Protein AF-A0A9P9EAV6-F1 (afdb_monomer)

Mean predicted aligned error: 16.62 Å

Organism: NCBI:txid256645

Radius of gyration: 30.25 Å; Cα contacts (8 Å, |Δi|>4): 86; chains: 1; bounding box: 90×62×71 Å

Sequence (212 aa):
MAGQPNAGPNWKKRILIPFWVVRIIIMVFSLGTFIWAAVAISKNSLDLGYSKPAIGVVVITILLIVIVLLIDILAILMFVKNKLKPGTFVILNSVGTAFWGVILILEIAAVGTSNGSNGASIGLAVFIFLSFLGLLIYAAVMYHRERKSRKLGHYAPAHNPASPYTNSPYQQQTTAYTPASSDHHDLPEHYTKPSGGGADYNLQPVRPAQVV

Nearest PDB structures (foldseek):
  7wu3-assembly1_R  TM=3.804E-01  e=1.888E-01  Homo sapiens
  1i4d-assembly1_A  TM=3.916E-01  e=2.495E+00  Homo sapiens
  1i4d-assembly1_B  TM=3.811E-01  e=5.796E+00  Homo sapiens
  3sog-assembly1_A-2  TM=2.847E-01  e=4.009E+00  Homo sapiens

Foldseek 3Di:
DDDDPPPALPDDPVPLVVLLVVLVVVLVVVLVVLVVVLVVCVVCCVPPVDDPVVSVVSVVLNVLSVVLNVLSVVQVVCVVVSVDDLVSQLVSLVSNLVSLVVVLVVLVVCVVVDPPRDPVVNVVSVVSNCSSVVSNVVSVVSNVVVVVVVVVPPPDPDPDPPDPPDPDPDDPPDPDDDDDDDDDDDDDDDDDDDDDDDDDPDDDDDDDDDDD

Secondary structure (DSSP, 8-state):
-PPP--------HHHHHHHHHHHHHHHHHHHHHHHHHHHHHHHHTTTS---THHHHHHHHHHHHHHHHHHHHHHHHHHHHTT---HHHHHHHHHHHHHHHHHHHHHHHHHHHH-TT--HHHHHHHHHHHHHHHHHHHHHHHHHHHHHHHHHH---PPP--TTS-----TT-----------------------------------PPP----

pLDDT: mean 70.26, std 20.06, range [31.84, 93.25]

Structure (mmCIF, N/CA/C/O backbone):
data_AF-A0A9P9EAV6-F1
#
_entry.id   AF-A0A9P9EAV6-F1
#
loop_
_atom_site.group_PDB
_atom_site.id
_atom_site.type_symbol
_atom_site.label_atom_id
_atom_site.label_alt_id
_atom_site.label_comp_id
_atom_site.label_asym_id
_atom_site.label_entity_id
_atom_site.label_seq_id
_atom_site.pdbx_PDB_ins_code
_atom_site.Cartn_x
_atom_site.Cartn_y
_atom_site.Cartn_z
_atom_site.occupancy
_atom_site.B_iso_or_equiv
_atom_site.auth_seq_id
_atom_site.auth_comp_id
_atom_site.auth_asym_id
_atom_site.auth_atom_id
_atom_site.pdbx_PDB_model_num
ATOM 1 N N . MET A 1 1 ? -11.599 0.657 44.238 1.00 38.19 1 MET A N 1
ATOM 2 C CA . MET A 1 1 ? -12.231 0.915 42.924 1.00 38.19 1 MET A CA 1
ATOM 3 C C . MET A 1 1 ? -11.670 -0.083 41.923 1.00 38.19 1 MET A C 1
ATOM 5 O O . MET A 1 1 ? -10.484 -0.008 41.633 1.00 38.19 1 MET A O 1
ATOM 9 N N . ALA A 1 2 ? -12.467 -1.040 41.445 1.00 39.06 2 ALA A N 1
ATOM 10 C CA . ALA A 1 2 ? -12.029 -1.937 40.376 1.00 39.06 2 ALA A CA 1
ATOM 11 C C . ALA A 1 2 ? -12.215 -1.228 39.028 1.00 39.06 2 ALA A C 1
ATOM 13 O O . ALA A 1 2 ? -13.332 -0.841 38.686 1.00 39.06 2 ALA A O 1
ATOM 14 N N . GLY A 1 3 ? -11.132 -1.024 38.278 1.00 40.12 3 GLY A N 1
ATOM 15 C CA . GLY A 1 3 ? -11.239 -0.506 36.918 1.00 40.12 3 GLY A CA 1
ATOM 16 C C . GLY A 1 3 ? -11.929 -1.540 36.033 1.00 40.12 3 GLY A C 1
ATOM 17 O O . GLY A 1 3 ? -11.451 -2.671 35.942 1.00 40.12 3 GLY A O 1
ATOM 18 N N . GLN A 1 4 ? -13.029 -1.164 35.374 1.00 46.12 4 GLN A N 1
ATOM 19 C CA . GLN A 1 4 ? -13.598 -2.003 34.319 1.00 46.12 4 GLN A CA 1
ATOM 20 C C . GLN A 1 4 ? -12.499 -2.302 33.284 1.00 46.12 4 GLN A C 1
ATOM 22 O O . GLN A 1 4 ? -11.752 -1.385 32.918 1.00 46.12 4 GLN A O 1
ATOM 27 N N . PRO A 1 5 ? -12.374 -3.547 32.789 1.00 46.53 5 PRO A N 1
ATOM 28 C CA . PRO A 1 5 ? -11.453 -3.843 31.705 1.00 46.53 5 PRO A CA 1
ATOM 29 C C . PRO A 1 5 ? -11.922 -3.067 30.474 1.00 46.53 5 PRO A C 1
ATOM 31 O O . PRO A 1 5 ? -12.906 -3.447 29.842 1.00 46.53 5 PRO A O 1
ATOM 34 N N . ASN A 1 6 ? -11.242 -1.951 30.179 1.00 51.06 6 ASN A N 1
ATOM 35 C CA . ASN A 1 6 ? -11.564 -1.061 29.065 1.00 51.06 6 ASN A CA 1
ATOM 36 C C . ASN A 1 6 ? -11.820 -1.902 27.813 1.00 51.06 6 ASN A C 1
ATOM 38 O O . ASN A 1 6 ? -10.888 -2.538 27.314 1.00 51.06 6 ASN A O 1
ATOM 42 N N . ALA A 1 7 ? -13.069 -1.919 27.336 1.00 55.66 7 ALA A N 1
ATOM 43 C CA . ALA A 1 7 ? -13.476 -2.739 26.204 1.00 55.66 7 ALA A CA 1
ATOM 44 C C . ALA A 1 7 ? -12.688 -2.290 24.969 1.00 55.66 7 ALA A C 1
ATOM 46 O O . ALA A 1 7 ? -12.999 -1.274 24.343 1.00 55.66 7 ALA A O 1
ATOM 47 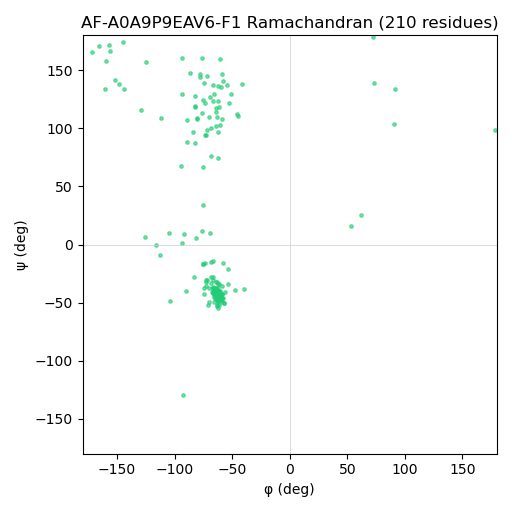N N . GLY A 1 8 ? -11.602 -3.014 24.692 1.00 56.81 8 GLY A N 1
ATOM 48 C CA . GLY A 1 8 ? -10.601 -2.600 23.723 1.00 56.81 8 GLY A CA 1
ATOM 49 C C . GLY A 1 8 ? -11.202 -2.447 22.325 1.00 56.81 8 GLY A C 1
ATOM 50 O O . GLY A 1 8 ? -12.255 -3.026 22.041 1.00 56.81 8 GLY A O 1
ATOM 51 N N . PRO A 1 9 ? -10.539 -1.694 21.429 1.00 58.25 9 PRO A N 1
ATOM 52 C CA . PRO A 1 9 ? -10.956 -1.566 20.039 1.00 58.25 9 PRO A CA 1
ATOM 53 C C . PRO A 1 9 ? -11.335 -2.928 19.442 1.00 58.25 9 PRO A C 1
ATOM 55 O O . PRO A 1 9 ? -10.487 -3.800 19.257 1.00 58.25 9 PRO A O 1
ATOM 58 N N . ASN A 1 10 ? -12.634 -3.119 19.183 1.00 67.94 10 ASN A N 1
ATOM 59 C CA . ASN A 1 10 ? -13.217 -4.399 18.772 1.00 67.94 10 ASN A CA 1
ATOM 60 C C . ASN A 1 10 ? -12.896 -4.698 17.296 1.00 67.94 10 ASN A C 1
ATOM 62 O O . ASN A 1 10 ? -13.771 -4.666 16.423 1.00 67.94 10 ASN A O 1
ATOM 66 N N . TRP A 1 11 ? -11.610 -4.917 17.017 1.00 71.62 11 TRP A N 1
ATOM 67 C CA . TRP A 1 11 ? -11.059 -5.271 15.719 1.00 71.62 11 TRP A CA 1
ATOM 68 C C . TRP A 1 11 ? -11.403 -6.724 15.379 1.00 71.62 11 TRP A C 1
ATOM 70 O O . TRP A 1 11 ? -10.993 -7.662 16.068 1.00 71.62 11 TRP A O 1
ATOM 80 N N . LYS A 1 12 ? -12.091 -6.947 14.258 1.00 76.06 12 LYS A N 1
ATOM 81 C CA . LYS A 1 12 ? -12.321 -8.303 13.753 1.00 76.06 12 LYS A CA 1
ATOM 82 C C . LYS A 1 12 ? -11.005 -8.872 13.203 1.00 76.06 12 LYS A C 1
ATOM 84 O O . LYS A 1 12 ? -10.653 -8.607 12.058 1.00 76.06 12 LYS A O 1
ATOM 89 N N . LYS A 1 13 ? -10.303 -9.699 13.996 1.00 75.56 13 LYS A N 1
ATOM 90 C CA . LYS A 1 13 ? -9.097 -10.459 13.574 1.00 75.56 13 LYS A CA 1
ATOM 91 C C . LYS A 1 13 ? -9.305 -11.177 12.230 1.00 75.56 13 LYS A C 1
ATOM 93 O O . LYS A 1 13 ? -8.435 -11.129 11.369 1.00 75.56 13 LYS A O 1
ATOM 98 N N . ARG A 1 14 ? -10.509 -11.737 12.033 1.00 79.75 14 ARG A N 1
ATOM 99 C CA . ARG A 1 14 ? -10.987 -12.386 10.795 1.00 79.75 14 ARG A CA 1
ATOM 100 C C . ARG A 1 14 ? -10.970 -11.491 9.540 1.00 79.75 14 ARG A C 1
ATOM 102 O O . ARG A 1 14 ? -11.096 -12.028 8.451 1.00 79.75 14 ARG A O 1
ATOM 109 N N . ILE A 1 15 ? -10.850 -10.167 9.682 1.00 82.75 15 ILE A N 1
ATOM 110 C CA . ILE A 1 15 ? -10.791 -9.207 8.567 1.00 82.75 15 ILE A CA 1
ATOM 111 C C . ILE A 1 15 ? -9.358 -8.707 8.352 1.00 82.75 15 ILE A C 1
ATOM 113 O O . ILE A 1 15 ? -8.884 -8.767 7.226 1.00 82.75 15 ILE A O 1
ATOM 117 N N . LEU A 1 16 ? -8.635 -8.273 9.399 1.00 82.81 16 LEU A N 1
ATOM 118 C CA . LEU A 1 16 ? -7.262 -7.760 9.219 1.00 82.81 16 LEU A CA 1
ATOM 119 C C . LEU A 1 16 ? -6.294 -8.824 8.680 1.00 82.81 16 LEU A C 1
ATOM 121 O O . LEU A 1 16 ? -5.501 -8.531 7.794 1.00 82.81 16 LEU A O 1
ATOM 125 N N . ILE A 1 17 ? -6.342 -10.046 9.223 1.00 83.31 17 ILE A N 1
ATOM 126 C CA . ILE A 1 17 ? -5.348 -11.090 8.929 1.00 83.31 17 ILE A CA 1
ATOM 127 C C . ILE A 1 17 ? -5.327 -11.491 7.441 1.00 83.31 17 ILE A C 1
ATOM 129 O O . ILE A 1 17 ? -4.254 -11.384 6.849 1.00 83.31 17 ILE A O 1
ATOM 133 N N . PRO A 1 18 ? -6.443 -11.899 6.796 1.00 86.19 18 PRO A N 1
ATOM 134 C CA . PRO A 1 18 ? -6.408 -12.233 5.369 1.00 86.19 18 PRO A CA 1
ATOM 135 C C . PRO A 1 18 ? -6.017 -11.026 4.507 1.00 86.19 18 PRO A C 1
ATOM 137 O O . PRO A 1 18 ? -5.300 -11.185 3.524 1.00 86.19 18 PRO A O 1
ATOM 140 N N . PHE A 1 19 ? -6.416 -9.815 4.911 1.00 86.88 19 PHE A N 1
ATOM 141 C CA . PHE A 1 19 ? -6.065 -8.592 4.197 1.00 86.88 19 PHE A CA 1
ATOM 142 C C . PHE A 1 19 ? -4.548 -8.343 4.194 1.00 86.88 19 PHE A C 1
ATOM 144 O O . PHE A 1 19 ? -3.959 -8.057 3.151 1.00 86.88 19 PHE A O 1
ATOM 151 N N . TRP A 1 20 ? -3.896 -8.507 5.346 1.00 87.06 20 TRP A N 1
ATOM 152 C CA . TRP A 1 20 ? -2.443 -8.400 5.452 1.00 87.06 20 TRP A CA 1
ATOM 153 C C . TRP A 1 20 ? -1.698 -9.512 4.718 1.00 87.06 20 TRP A C 1
ATOM 155 O O . TRP A 1 20 ? -0.677 -9.224 4.104 1.00 87.06 20 TRP A O 1
ATOM 165 N N . VAL A 1 21 ? -2.202 -10.750 4.722 1.00 89.19 21 VAL A N 1
ATOM 166 C CA . VAL A 1 21 ? -1.602 -11.843 3.935 1.00 89.19 21 VAL A CA 1
ATOM 167 C C . VAL A 1 21 ? -1.608 -11.494 2.444 1.00 89.19 21 VAL A C 1
ATOM 169 O O . VAL A 1 21 ? -0.563 -11.575 1.801 1.00 89.19 21 VAL A O 1
ATOM 172 N N . VAL A 1 22 ? -2.739 -11.013 1.912 1.00 89.56 22 VAL A N 1
ATOM 173 C CA . VAL A 1 22 ? -2.837 -10.550 0.517 1.00 89.56 22 VAL A CA 1
ATOM 174 C C . VAL A 1 22 ? -1.878 -9.385 0.248 1.00 89.56 22 VAL A C 1
ATOM 176 O O . VAL A 1 22 ? -1.122 -9.446 -0.719 1.00 89.56 22 VAL A O 1
ATOM 179 N N . ARG A 1 23 ? -1.824 -8.363 1.119 1.00 90.06 23 ARG A N 1
ATOM 180 C CA . ARG A 1 23 ? -0.859 -7.256 0.973 1.00 90.06 23 ARG A CA 1
ATOM 181 C C . ARG A 1 23 ? 0.594 -7.732 0.954 1.00 90.06 23 ARG A C 1
ATOM 183 O O . ARG A 1 23 ? 1.343 -7.281 0.097 1.00 90.06 23 ARG A O 1
ATOM 190 N N . ILE A 1 24 ? 1.002 -8.620 1.863 1.00 90.38 24 ILE A N 1
ATOM 191 C CA . ILE A 1 24 ? 2.387 -9.114 1.941 1.00 90.38 24 ILE A CA 1
ATOM 192 C C . ILE A 1 24 ? 2.761 -9.872 0.664 1.00 90.38 24 ILE A C 1
ATOM 194 O O . ILE A 1 24 ? 3.827 -9.617 0.108 1.00 90.38 24 ILE A O 1
ATOM 198 N N . ILE A 1 25 ? 1.875 -10.737 0.156 1.00 92.75 25 ILE A N 1
ATOM 199 C CA . ILE A 1 25 ? 2.083 -11.449 -1.116 1.00 92.75 25 ILE A CA 1
ATOM 200 C C . ILE A 1 25 ? 2.260 -10.449 -2.267 1.00 92.75 25 ILE A C 1
ATOM 202 O O . ILE A 1 25 ? 3.212 -10.570 -3.037 1.00 92.75 25 ILE A O 1
ATOM 206 N N . ILE A 1 26 ? 1.404 -9.424 -2.347 1.00 90.94 26 ILE A N 1
ATOM 207 C CA . ILE A 1 26 ? 1.513 -8.366 -3.360 1.00 90.94 26 ILE A CA 1
ATOM 208 C C . ILE A 1 26 ? 2.830 -7.585 -3.206 1.00 90.94 26 ILE A C 1
ATOM 210 O O . ILE A 1 26 ? 3.512 -7.380 -4.203 1.00 90.94 26 ILE A O 1
ATOM 214 N N . MET A 1 27 ? 3.240 -7.190 -1.993 1.00 90.19 27 MET A N 1
ATOM 215 C CA . MET A 1 27 ? 4.501 -6.457 -1.787 1.00 90.19 27 MET A CA 1
ATOM 216 C C . MET A 1 27 ? 5.722 -7.285 -2.189 1.00 90.19 27 MET A C 1
ATOM 218 O O . MET A 1 27 ? 6.620 -6.750 -2.832 1.00 90.19 27 MET A O 1
ATOM 222 N N . VAL A 1 28 ? 5.757 -8.579 -1.857 1.00 92.88 28 VAL A N 1
ATOM 223 C CA . VAL A 1 28 ? 6.855 -9.480 -2.249 1.00 92.88 28 VAL A CA 1
ATOM 224 C C . VAL A 1 28 ? 6.885 -9.678 -3.768 1.00 92.88 28 VAL A C 1
ATOM 226 O O . VAL A 1 28 ? 7.958 -9.607 -4.366 1.00 92.88 28 VAL A O 1
ATOM 229 N N . PHE A 1 29 ? 5.724 -9.847 -4.409 1.00 93.25 29 PHE A N 1
ATOM 230 C CA . PHE A 1 29 ? 5.619 -9.933 -5.867 1.00 93.25 29 PHE A CA 1
ATOM 231 C C . PHE A 1 29 ? 6.097 -8.643 -6.553 1.00 93.25 29 PHE A C 1
ATOM 233 O O . PHE A 1 29 ? 6.983 -8.696 -7.405 1.00 93.25 29 PHE A O 1
ATOM 240 N N . SER A 1 30 ? 5.583 -7.479 -6.139 1.00 90.25 30 SER A N 1
ATOM 241 C CA . SER A 1 30 ? 5.979 -6.176 -6.686 1.00 90.25 30 SER A CA 1
ATOM 242 C C . SER A 1 30 ? 7.464 -5.881 -6.469 1.00 90.25 30 SER A C 1
ATOM 244 O O . SER A 1 30 ? 8.135 -5.395 -7.378 1.00 90.25 30 SER A O 1
ATOM 246 N N . LEU A 1 31 ? 8.012 -6.211 -5.295 1.00 92.38 31 LEU A N 1
ATOM 247 C CA . LEU A 1 31 ? 9.444 -6.092 -5.021 1.00 92.38 31 LEU A CA 1
ATOM 248 C C . LEU A 1 31 ? 10.265 -6.946 -6.001 1.00 92.38 31 LEU A C 1
ATOM 250 O O . LEU A 1 31 ? 11.237 -6.453 -6.568 1.00 92.38 31 LEU A O 1
ATOM 254 N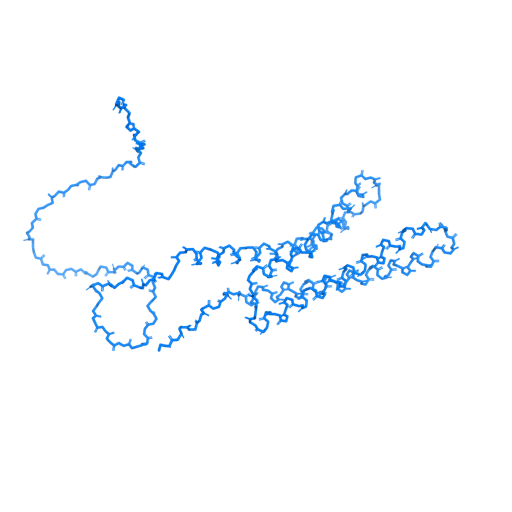 N . GLY A 1 32 ? 9.830 -8.182 -6.271 1.00 92.00 32 GLY A N 1
ATOM 255 C CA . GLY A 1 32 ? 10.421 -9.046 -7.293 1.00 92.00 32 GLY A CA 1
ATOM 256 C C . GLY A 1 32 ? 10.388 -8.430 -8.696 1.00 92.00 32 GLY A C 1
ATOM 257 O O . GLY A 1 32 ? 11.421 -8.393 -9.366 1.00 92.00 32 GLY A O 1
ATOM 258 N N . THR A 1 33 ? 9.247 -7.879 -9.130 1.00 90.88 33 THR A N 1
ATOM 259 C CA . THR A 1 33 ? 9.132 -7.249 -10.459 1.00 90.88 33 THR A CA 1
ATOM 260 C C . THR A 1 33 ? 9.992 -5.992 -10.593 1.00 90.88 33 THR A C 1
ATOM 262 O O . THR A 1 33 ? 10.631 -5.808 -11.627 1.00 90.88 33 THR A O 1
ATOM 265 N N . PHE A 1 34 ? 10.080 -5.149 -9.556 1.00 90.38 34 PHE A N 1
ATOM 266 C CA . PHE A 1 34 ? 10.930 -3.952 -9.592 1.00 90.38 34 PHE A CA 1
ATOM 267 C C . PHE A 1 34 ? 12.428 -4.283 -9.511 1.00 90.38 34 PHE A C 1
ATOM 269 O O . PHE A 1 34 ? 13.218 -3.643 -10.203 1.00 90.38 34 PHE A O 1
ATOM 276 N N . ILE A 1 35 ? 12.836 -5.306 -8.750 1.00 91.50 35 ILE A N 1
ATOM 277 C CA . ILE A 1 35 ? 14.225 -5.800 -8.756 1.00 91.50 35 ILE A CA 1
ATOM 278 C C . ILE A 1 35 ? 14.588 -6.371 -10.134 1.00 91.50 35 ILE A C 1
ATOM 280 O O . ILE A 1 35 ? 15.652 -6.054 -10.666 1.00 91.50 35 ILE A O 1
ATOM 284 N N . TRP A 1 36 ? 13.701 -7.158 -10.751 1.00 91.19 36 TRP A N 1
ATOM 285 C CA . TRP A 1 36 ? 13.912 -7.669 -12.108 1.00 91.19 36 TRP A CA 1
ATOM 286 C C . TRP A 1 36 ? 14.032 -6.533 -13.134 1.00 91.19 36 TRP A C 1
ATOM 288 O O . TRP A 1 36 ? 14.968 -6.534 -13.932 1.00 91.19 36 TRP A O 1
ATOM 298 N N . ALA A 1 37 ? 13.168 -5.514 -13.054 1.00 86.94 37 ALA A N 1
ATOM 299 C CA . ALA A 1 37 ? 13.256 -4.320 -13.893 1.00 86.94 37 ALA A CA 1
ATOM 300 C C . ALA A 1 37 ? 14.573 -3.547 -13.681 1.00 86.94 37 ALA A C 1
ATO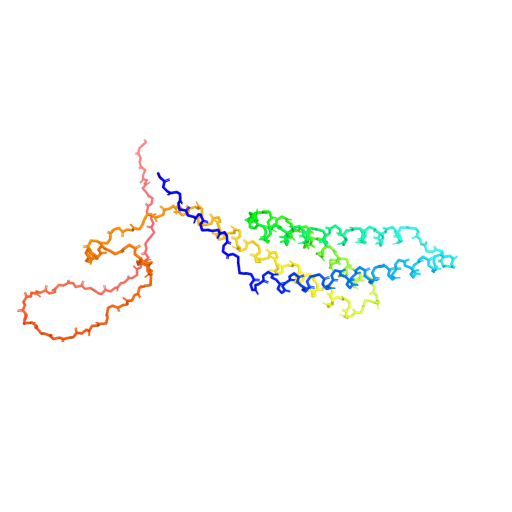M 302 O O . ALA A 1 37 ? 15.205 -3.146 -14.656 1.00 86.94 37 ALA A O 1
ATOM 303 N N . ALA A 1 38 ? 15.040 -3.394 -12.436 1.00 87.31 38 ALA A N 1
ATOM 304 C CA . ALA A 1 38 ? 16.328 -2.766 -12.136 1.00 87.31 38 ALA A CA 1
ATOM 305 C C . ALA A 1 38 ? 17.506 -3.530 -12.766 1.00 87.31 38 ALA A C 1
ATOM 307 O O . ALA A 1 38 ? 18.395 -2.915 -13.354 1.00 87.31 38 ALA A O 1
ATOM 308 N N . VAL A 1 39 ? 17.499 -4.867 -12.697 1.00 87.06 39 VAL A N 1
ATOM 309 C CA . VAL A 1 39 ? 18.524 -5.721 -13.324 1.00 87.06 39 VAL A CA 1
ATOM 310 C C . VAL A 1 39 ? 18.446 -5.662 -14.853 1.00 87.06 39 VAL A C 1
ATOM 312 O O . VAL A 1 39 ? 19.488 -5.589 -15.502 1.00 87.06 39 VAL A O 1
ATOM 315 N N . ALA A 1 40 ? 17.246 -5.654 -15.437 1.00 85.38 40 ALA A N 1
ATOM 316 C CA . ALA A 1 40 ? 17.053 -5.532 -16.882 1.00 85.38 40 ALA A CA 1
ATOM 317 C C . ALA A 1 40 ? 17.552 -4.177 -17.415 1.00 85.38 40 ALA A C 1
ATOM 319 O O . ALA A 1 40 ? 18.326 -4.141 -18.370 1.00 85.38 40 ALA A O 1
ATOM 320 N N . ILE A 1 41 ? 17.193 -3.071 -16.751 1.00 82.81 41 ILE A N 1
ATOM 321 C CA . ILE A 1 41 ? 17.691 -1.725 -17.077 1.00 82.81 41 ILE A CA 1
ATOM 322 C C . ILE A 1 41 ? 19.212 -1.658 -16.898 1.00 82.81 41 ILE A C 1
ATOM 324 O O . ILE A 1 41 ? 19.891 -1.121 -17.762 1.00 82.81 41 I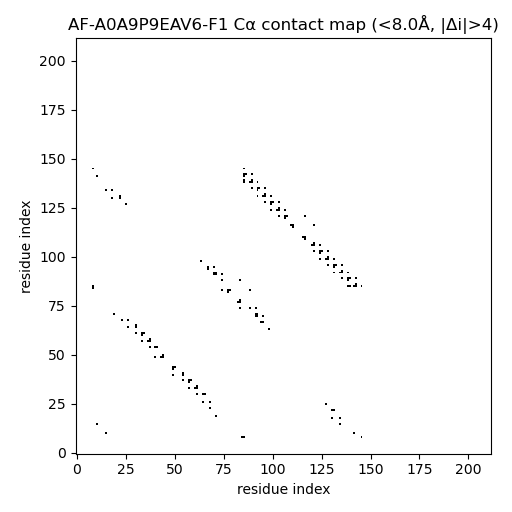LE A O 1
ATOM 328 N N . SER A 1 42 ? 19.760 -2.222 -15.817 1.00 80.38 42 SER A N 1
ATOM 329 C CA . SER A 1 42 ? 21.207 -2.227 -15.552 1.00 80.38 42 SER A CA 1
ATOM 330 C C . SER A 1 42 ? 22.008 -2.965 -16.632 1.00 80.38 42 SER A C 1
ATOM 332 O O . SER A 1 42 ? 23.039 -2.469 -17.072 1.00 80.38 42 SER A O 1
ATOM 334 N N . LYS A 1 43 ? 21.517 -4.113 -17.119 1.00 80.56 43 LYS A N 1
ATOM 335 C CA . LYS A 1 43 ? 22.149 -4.835 -18.236 1.00 80.56 43 LYS A CA 1
ATOM 336 C C . LYS A 1 43 ? 22.074 -4.039 -19.540 1.00 80.56 43 LYS A C 1
ATOM 338 O O . LYS A 1 43 ? 23.089 -3.842 -20.196 1.00 80.56 43 LYS A O 1
ATOM 343 N N . ASN A 1 44 ? 20.887 -3.540 -19.881 1.00 74.81 44 ASN A N 1
ATOM 344 C CA . ASN A 1 44 ? 20.644 -2.852 -21.151 1.00 74.81 44 ASN A CA 1
ATOM 345 C C . ASN A 1 44 ? 21.220 -1.421 -21.198 1.00 74.81 44 ASN A C 1
ATOM 347 O O . ASN A 1 44 ? 21.349 -0.852 -22.280 1.00 74.81 44 ASN A O 1
ATOM 351 N N . SER A 1 45 ? 21.559 -0.812 -20.056 1.00 65.75 45 SER A N 1
ATOM 352 C CA . SER A 1 45 ? 22.091 0.558 -20.004 1.00 65.75 45 SER A CA 1
ATOM 353 C C . SER A 1 45 ? 23.532 0.687 -20.494 1.00 65.75 45 SER A C 1
ATOM 355 O O . SER A 1 45 ? 23.943 1.800 -20.822 1.00 65.75 45 SER A O 1
ATOM 357 N N . LEU A 1 46 ? 24.264 -0.428 -20.597 1.00 60.56 46 LEU A N 1
ATOM 358 C CA . LEU A 1 46 ? 25.595 -0.480 -21.205 1.00 60.56 46 LEU A CA 1
ATOM 359 C C . LEU A 1 46 ? 25.541 -0.393 -22.741 1.00 60.56 46 LEU A C 1
ATOM 361 O O . LEU A 1 46 ? 26.378 0.291 -23.320 1.00 60.56 46 LEU A O 1
ATOM 365 N N . ASP A 1 47 ? 24.537 -1.008 -23.381 1.00 60.38 47 ASP A N 1
ATOM 366 C CA . ASP A 1 47 ? 24.380 -1.007 -24.848 1.00 60.38 47 ASP A CA 1
ATOM 367 C C . ASP A 1 47 ? 23.533 0.165 -25.375 1.00 60.38 47 ASP A C 1
ATOM 369 O O . ASP A 1 47 ? 23.83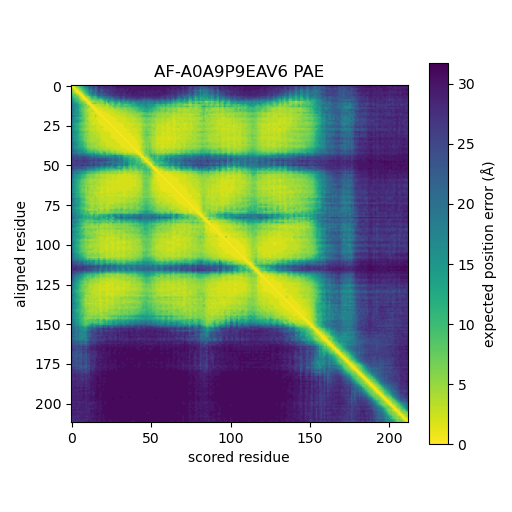3 0.737 -26.420 1.00 60.38 47 ASP A O 1
ATOM 373 N N . LEU A 1 48 ? 22.446 0.526 -24.679 1.00 59.44 48 LEU A N 1
ATOM 374 C CA . LEU A 1 48 ? 21.380 1.380 -25.236 1.00 59.44 48 LEU A CA 1
ATOM 375 C C . LEU A 1 48 ? 21.382 2.832 -24.727 1.00 59.44 48 LEU A C 1
ATOM 377 O O . LEU A 1 48 ? 20.420 3.564 -24.952 1.00 59.44 48 LEU A O 1
ATOM 381 N N . GLY A 1 49 ? 22.424 3.263 -24.008 1.00 58.50 49 GLY A N 1
ATOM 382 C CA . GLY A 1 49 ? 22.567 4.658 -23.563 1.00 58.50 49 GLY A CA 1
ATOM 383 C C . GLY A 1 49 ? 21.457 5.155 -22.622 1.00 58.50 49 GLY A C 1
ATOM 384 O O . GLY A 1 49 ? 21.185 6.356 -22.573 1.00 58.50 49 GLY A O 1
ATOM 385 N N . TYR A 1 50 ? 20.798 4.246 -21.889 1.00 58.06 50 TYR A N 1
ATOM 386 C CA . TYR A 1 50 ? 19.653 4.562 -21.027 1.00 58.06 50 TYR A CA 1
ATOM 387 C C . TYR A 1 50 ? 19.942 5.725 -20.069 1.00 58.06 50 TYR A C 1
ATOM 389 O O . TYR A 1 50 ? 20.920 5.728 -19.316 1.00 58.06 50 TYR A O 1
ATOM 397 N N . SER A 1 51 ? 19.037 6.703 -20.044 1.00 61.16 51 SER A N 1
ATOM 398 C CA . SER A 1 51 ? 19.189 7.898 -19.220 1.00 61.16 51 SER A CA 1
ATOM 399 C C . SER A 1 51 ? 19.217 7.550 -17.727 1.00 61.16 51 SER A C 1
ATOM 401 O O . SER A 1 51 ? 18.252 7.009 -17.186 1.00 61.16 51 SER A O 1
ATOM 403 N N . LYS A 1 52 ? 20.293 7.953 -17.036 1.00 62.50 52 LYS A N 1
ATOM 404 C CA . LYS A 1 52 ? 20.497 7.804 -15.579 1.00 62.50 52 LYS A CA 1
ATOM 405 C C . LYS A 1 52 ? 19.258 8.047 -14.682 1.00 62.50 52 LYS A C 1
ATOM 407 O O . LYS A 1 52 ? 19.115 7.287 -13.726 1.00 62.50 52 LYS A O 1
ATOM 412 N N . PRO A 1 53 ? 18.343 9.015 -14.930 1.00 65.06 53 PRO A N 1
ATOM 413 C CA . PRO A 1 53 ? 17.100 9.125 -14.153 1.00 65.06 53 PRO A CA 1
ATOM 414 C C . PRO A 1 53 ? 16.250 7.842 -14.083 1.00 65.06 53 PRO A C 1
ATOM 416 O O . PRO A 1 53 ? 15.655 7.588 -13.038 1.00 65.06 53 PRO A O 1
ATOM 419 N N . ALA A 1 54 ? 16.214 7.008 -15.130 1.00 75.12 54 ALA A N 1
ATOM 420 C CA . ALA A 1 54 ? 15.347 5.825 -15.176 1.00 75.12 54 ALA A CA 1
ATOM 421 C C . ALA A 1 54 ? 15.666 4.807 -14.065 1.00 75.12 54 ALA A C 1
ATOM 423 O O . ALA A 1 54 ? 14.761 4.340 -13.373 1.00 75.12 54 ALA A O 1
ATOM 424 N N . ILE A 1 55 ? 16.951 4.506 -13.837 1.00 80.44 55 ILE A N 1
ATOM 425 C CA . ILE A 1 55 ? 17.352 3.575 -12.770 1.00 80.44 55 ILE A CA 1
ATOM 426 C C . ILE A 1 55 ? 17.177 4.199 -11.375 1.00 80.44 55 ILE A C 1
ATOM 428 O O . ILE A 1 55 ? 16.830 3.495 -10.428 1.00 80.44 55 ILE A O 1
ATOM 432 N N . GLY A 1 56 ? 17.326 5.525 -11.257 1.00 83.00 56 GLY A N 1
ATOM 433 C CA . GLY A 1 56 ? 17.070 6.263 -10.017 1.00 83.00 56 GLY A CA 1
ATOM 434 C C . GLY A 1 56 ? 15.616 6.155 -9.552 1.00 83.00 56 GLY A C 1
ATOM 435 O O . GLY A 1 56 ? 15.375 5.861 -8.382 1.00 83.00 56 GLY A O 1
ATOM 436 N N . VAL A 1 57 ? 14.651 6.306 -10.468 1.00 86.38 57 VAL A N 1
ATOM 437 C CA . VAL A 1 57 ? 13.218 6.127 -10.165 1.00 86.38 57 VAL A CA 1
ATOM 438 C C . VAL A 1 57 ? 12.950 4.716 -9.639 1.00 86.38 57 VAL A C 1
ATOM 440 O O . VAL A 1 57 ? 12.368 4.581 -8.567 1.00 86.38 57 VAL A O 1
ATOM 443 N N . VAL A 1 58 ? 13.441 3.673 -10.320 1.00 87.56 58 VAL A N 1
ATOM 444 C CA . VAL A 1 58 ? 13.224 2.275 -9.901 1.00 87.56 58 VAL A CA 1
ATOM 445 C C . VAL A 1 58 ? 13.824 1.987 -8.519 1.00 87.56 58 VAL A C 1
ATOM 447 O O . VAL A 1 58 ? 13.163 1.367 -7.686 1.00 87.56 58 VAL A O 1
ATOM 450 N N . VAL A 1 59 ? 15.036 2.474 -8.226 1.00 88.94 59 VAL A N 1
ATOM 451 C CA . VAL A 1 59 ? 15.664 2.312 -6.899 1.00 88.94 59 VAL A CA 1
ATOM 452 C C . VAL A 1 59 ? 14.856 3.020 -5.805 1.00 88.94 59 VAL A C 1
ATOM 454 O O . VAL A 1 59 ? 14.621 2.434 -4.747 1.00 88.94 59 VAL A O 1
ATOM 457 N N . ILE A 1 60 ? 14.365 4.238 -6.056 1.00 91.19 60 ILE A N 1
ATOM 458 C CA . ILE A 1 60 ? 13.494 4.961 -5.114 1.00 91.19 60 ILE A CA 1
ATOM 459 C C . ILE A 1 60 ? 12.180 4.195 -4.892 1.00 91.19 60 ILE A C 1
ATOM 461 O O . ILE A 1 60 ? 11.743 4.053 -3.749 1.00 91.19 60 ILE A O 1
ATOM 465 N N . THR A 1 61 ? 11.571 3.637 -5.943 1.00 90.94 61 THR A N 1
ATOM 466 C CA . THR A 1 61 ? 10.351 2.821 -5.829 1.00 90.94 61 THR A CA 1
ATOM 467 C C . THR A 1 61 ? 10.580 1.560 -4.991 1.00 90.94 61 THR A C 1
ATOM 469 O O . THR A 1 61 ? 9.758 1.258 -4.128 1.00 90.94 61 THR A O 1
ATOM 472 N N . ILE A 1 62 ? 11.710 0.863 -5.164 1.00 91.75 62 ILE A N 1
ATOM 473 C CA . ILE A 1 62 ? 12.093 -0.296 -4.336 1.00 91.75 62 ILE A CA 1
ATOM 474 C C . ILE A 1 62 ? 12.208 0.100 -2.856 1.00 91.75 62 ILE A C 1
ATOM 476 O O . ILE A 1 62 ? 11.632 -0.567 -1.995 1.00 91.75 62 ILE A O 1
ATOM 480 N N . LEU A 1 63 ? 12.898 1.204 -2.550 1.00 93.00 63 LEU A N 1
ATOM 481 C CA . LEU A 1 63 ? 13.046 1.695 -1.174 1.00 93.00 63 LEU A CA 1
ATOM 482 C C . LEU A 1 63 ? 11.692 2.061 -0.544 1.00 93.00 63 LEU A C 1
ATOM 484 O O . LEU A 1 63 ? 11.443 1.719 0.613 1.00 93.00 63 LEU A O 1
ATOM 488 N N . LEU A 1 64 ? 10.788 2.688 -1.302 1.00 91.44 64 LEU A N 1
ATOM 489 C CA . LEU A 1 64 ? 9.436 3.007 -0.834 1.00 91.44 64 LEU A CA 1
ATOM 490 C C . LEU A 1 64 ? 8.584 1.749 -0.594 1.00 91.44 64 LEU A C 1
ATOM 492 O O . LEU A 1 64 ? 7.897 1.688 0.425 1.00 91.44 64 LEU A O 1
ATOM 496 N N . ILE A 1 65 ? 8.677 0.717 -1.443 1.00 90.94 65 ILE A N 1
ATOM 497 C CA . ILE A 1 65 ? 8.009 -0.581 -1.213 1.00 90.94 65 ILE A CA 1
ATOM 498 C C . ILE A 1 65 ? 8.506 -1.223 0.088 1.00 90.94 65 ILE A C 1
ATOM 500 O O . ILE A 1 65 ? 7.693 -1.687 0.887 1.00 90.94 65 ILE A O 1
ATOM 504 N N . VAL A 1 66 ? 9.818 -1.204 0.349 1.00 91.81 66 VAL A N 1
ATOM 505 C CA . VAL A 1 66 ? 10.393 -1.725 1.603 1.00 91.81 66 VAL A CA 1
ATOM 506 C C . VAL A 1 66 ? 9.904 -0.924 2.817 1.00 91.81 66 VAL A C 1
ATOM 508 O O . VAL A 1 66 ? 9.524 -1.519 3.824 1.00 91.81 66 VAL A O 1
ATOM 511 N N . ILE A 1 67 ? 9.831 0.407 2.729 1.00 91.88 67 ILE A N 1
ATOM 512 C CA . ILE A 1 67 ? 9.289 1.257 3.804 1.00 91.88 67 ILE A CA 1
ATOM 513 C C . ILE A 1 67 ? 7.805 0.946 4.067 1.00 91.88 67 ILE A C 1
ATOM 515 O O . ILE A 1 67 ? 7.407 0.807 5.224 1.00 91.88 67 ILE A O 1
ATOM 519 N N . VAL A 1 68 ? 6.988 0.772 3.022 1.00 90.12 68 VAL A N 1
ATOM 520 C CA . VAL A 1 68 ? 5.565 0.404 3.150 1.00 90.12 68 VAL A CA 1
ATOM 521 C C . VAL A 1 68 ? 5.397 -0.999 3.749 1.00 90.12 68 VAL A C 1
ATOM 523 O O . VAL A 1 68 ? 4.570 -1.177 4.644 1.00 90.12 68 VAL A O 1
ATOM 526 N N . LEU A 1 69 ? 6.222 -1.972 3.348 1.00 89.44 69 LEU A N 1
ATOM 527 C CA . LEU A 1 69 ? 6.252 -3.315 3.939 1.00 89.44 69 LEU A CA 1
ATOM 528 C C . LEU A 1 69 ? 6.576 -3.264 5.444 1.00 89.44 69 LEU A C 1
ATOM 530 O O . LEU A 1 69 ? 5.891 -3.898 6.247 1.00 89.44 69 LEU A O 1
ATOM 534 N N . LEU A 1 70 ? 7.584 -2.481 5.844 1.00 89.12 70 LEU A N 1
ATOM 535 C CA . LEU A 1 70 ? 7.947 -2.294 7.254 1.00 89.12 70 LEU A CA 1
ATOM 536 C C . LEU A 1 70 ? 6.823 -1.613 8.051 1.00 89.12 70 LEU A C 1
ATOM 538 O O . LEU A 1 70 ? 6.567 -1.998 9.191 1.00 89.12 70 LEU A O 1
ATOM 542 N N . ILE A 1 71 ? 6.113 -0.652 7.456 1.00 88.25 71 ILE A N 1
ATOM 543 C CA . ILE A 1 71 ? 4.938 0.003 8.051 1.00 88.25 71 ILE A CA 1
ATOM 544 C C . ILE A 1 71 ? 3.795 -0.997 8.295 1.00 88.25 71 ILE A C 1
ATOM 546 O O . ILE A 1 71 ? 3.202 -0.984 9.379 1.00 88.25 71 ILE A O 1
ATOM 550 N N . ASP A 1 72 ? 3.518 -1.903 7.352 1.00 86.62 72 ASP A N 1
ATOM 551 C CA . ASP A 1 72 ? 2.523 -2.968 7.542 1.00 86.62 72 ASP A CA 1
ATOM 552 C C . ASP A 1 72 ? 2.958 -3.979 8.618 1.00 86.62 72 ASP A C 1
ATOM 554 O O . ASP A 1 72 ? 2.162 -4.329 9.492 1.00 86.62 72 ASP A O 1
ATOM 558 N N . ILE A 1 73 ? 4.235 -4.380 8.649 1.00 86.25 73 ILE A N 1
ATOM 559 C CA . ILE A 1 73 ? 4.789 -5.250 9.705 1.00 86.25 73 ILE A CA 1
ATOM 560 C C . ILE A 1 73 ? 4.686 -4.582 11.086 1.00 86.25 73 ILE A C 1
ATOM 562 O O . ILE A 1 73 ? 4.284 -5.226 12.058 1.00 86.25 73 ILE A O 1
ATOM 566 N N . LEU A 1 74 ? 4.973 -3.282 11.198 1.00 85.56 74 LEU A N 1
ATOM 567 C CA . LEU A 1 74 ? 4.792 -2.526 12.441 1.00 85.56 74 LEU A CA 1
ATOM 568 C C . LEU A 1 74 ? 3.319 -2.483 12.871 1.00 85.56 74 LEU A C 1
ATOM 570 O O . LEU A 1 74 ? 3.026 -2.659 14.058 1.00 85.56 74 LEU A O 1
ATOM 574 N N . ALA A 1 75 ? 2.384 -2.328 11.931 1.00 83.88 75 ALA A N 1
ATOM 575 C CA . ALA A 1 75 ? 0.954 -2.387 12.219 1.00 83.88 75 ALA A CA 1
ATOM 576 C C . ALA A 1 75 ? 0.523 -3.784 12.721 1.00 83.88 75 ALA A C 1
ATOM 578 O O . ALA A 1 75 ? -0.210 -3.871 13.712 1.00 83.88 75 ALA A O 1
ATOM 579 N N . ILE A 1 76 ? 1.041 -4.870 12.130 1.00 83.62 76 ILE A N 1
ATOM 580 C CA . ILE A 1 76 ? 0.844 -6.258 12.595 1.00 83.62 76 ILE A CA 1
ATOM 581 C C . ILE A 1 76 ? 1.389 -6.441 14.020 1.00 83.62 76 ILE A C 1
ATOM 583 O O . ILE A 1 76 ? 0.690 -6.951 14.900 1.00 83.62 76 ILE A O 1
ATOM 587 N N . LEU A 1 77 ? 2.610 -5.979 14.298 1.00 82.75 77 LEU A N 1
ATOM 588 C CA . LEU A 1 77 ? 3.231 -6.108 15.620 1.00 82.75 77 LEU A CA 1
ATOM 589 C C . LEU A 1 77 ? 2.486 -5.300 16.695 1.00 82.75 77 LEU A C 1
ATOM 591 O O . LEU A 1 77 ? 2.293 -5.788 17.810 1.00 82.75 77 LEU A O 1
ATOM 595 N N . MET A 1 78 ? 2.007 -4.091 16.380 1.00 79.81 78 MET A N 1
ATOM 596 C CA . MET A 1 78 ? 1.166 -3.312 17.299 1.00 79.81 78 MET A CA 1
ATOM 597 C C . MET A 1 78 ? -0.204 -3.964 17.546 1.00 79.81 78 MET A C 1
ATOM 599 O O . MET A 1 78 ? -0.755 -3.808 18.641 1.00 79.81 78 MET A O 1
ATOM 603 N N . PHE A 1 79 ? -0.734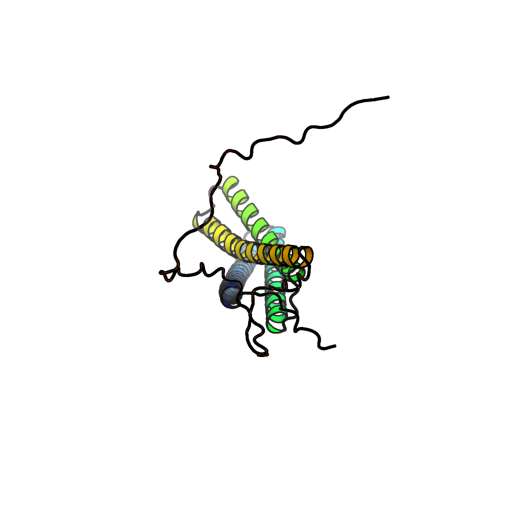 -4.699 16.564 1.00 79.44 79 PHE A N 1
ATOM 604 C CA . PHE A 1 79 ? -2.002 -5.424 16.651 1.00 79.44 79 PHE A CA 1
ATOM 605 C C . PHE A 1 79 ? -1.906 -6.634 17.576 1.00 79.44 79 PHE A C 1
ATOM 607 O O . PHE A 1 79 ? -2.679 -6.737 18.527 1.00 79.44 79 PHE A O 1
ATOM 614 N N . VAL A 1 80 ? -0.911 -7.500 17.361 1.00 76.88 80 VAL A N 1
ATOM 615 C CA . VAL A 1 80 ? -0.645 -8.666 18.224 1.00 76.88 80 VAL A CA 1
ATOM 616 C C . VAL A 1 80 ? -0.372 -8.229 19.669 1.00 76.88 80 VAL A C 1
ATOM 618 O O . VAL A 1 80 ? -0.827 -8.876 20.607 1.00 76.88 80 VAL A O 1
ATOM 621 N N . LYS A 1 81 ? 0.297 -7.084 19.863 1.00 76.69 81 LYS A N 1
ATOM 622 C CA . LYS A 1 81 ? 0.608 -6.516 21.188 1.00 76.69 81 LYS A CA 1
ATOM 623 C C . LYS A 1 81 ? -0.550 -5.725 21.823 1.00 76.69 81 LYS A C 1
ATOM 625 O O . LYS A 1 81 ? -0.336 -5.107 22.863 1.00 76.69 81 LYS A O 1
ATOM 630 N N . ASN A 1 82 ? -1.744 -5.696 21.218 1.00 65.44 82 ASN A N 1
ATOM 631 C CA . ASN A 1 82 ? -2.928 -4.939 21.665 1.00 65.44 82 ASN A CA 1
ATOM 632 C C . ASN A 1 82 ? -2.698 -3.423 21.910 1.00 65.44 82 ASN A C 1
ATOM 634 O O . ASN A 1 82 ? -3.528 -2.766 22.536 1.00 65.44 82 ASN A O 1
ATOM 638 N N . LYS A 1 83 ? -1.601 -2.825 21.414 1.00 67.69 83 LYS A N 1
ATOM 639 C CA . LYS A 1 83 ? -1.260 -1.398 21.634 1.00 67.69 83 LYS A CA 1
ATOM 640 C C . LYS A 1 83 ? -1.793 -0.465 20.538 1.00 67.69 83 LYS A C 1
ATOM 642 O O . LYS A 1 83 ? -1.424 0.709 20.477 1.00 67.69 83 LYS A O 1
ATOM 647 N N . LEU A 1 84 ? -2.637 -0.982 19.649 1.00 60.91 84 LEU A N 1
ATOM 648 C CA . LEU A 1 84 ? -3.038 -0.302 18.425 1.00 60.91 84 LEU A CA 1
ATOM 649 C C . LEU A 1 84 ? -4.204 0.681 18.656 1.00 60.91 84 LEU A C 1
ATOM 651 O O . LEU A 1 84 ? -5.377 0.308 18.647 1.00 60.91 84 LEU A O 1
ATOM 655 N N . LYS A 1 85 ? -3.863 1.964 18.835 1.00 73.56 85 LYS A N 1
ATOM 656 C CA . LYS A 1 85 ? -4.814 3.089 18.777 1.00 73.56 85 LYS A CA 1
ATOM 657 C C . LYS A 1 85 ? -5.338 3.230 17.335 1.00 73.56 85 LYS A C 1
ATOM 659 O O . LYS A 1 85 ? -4.522 3.214 16.412 1.00 73.56 85 LYS A O 1
ATOM 664 N N . PRO A 1 86 ? -6.642 3.461 17.096 1.00 73.19 86 PRO A N 1
ATOM 665 C CA . PRO A 1 86 ? -7.198 3.484 15.738 1.00 73.19 86 PRO A CA 1
ATOM 666 C C . PRO A 1 86 ? -6.622 4.608 14.867 1.00 73.19 86 PRO A C 1
ATOM 668 O O . PRO A 1 86 ? -6.439 4.416 13.672 1.00 73.19 86 PRO A O 1
ATOM 671 N N . GLY A 1 87 ? -6.272 5.759 15.457 1.00 74.00 87 GLY A N 1
ATOM 672 C CA . GLY A 1 87 ? -5.625 6.855 14.726 1.00 74.00 87 GLY A CA 1
ATOM 673 C C . GLY A 1 87 ? -4.260 6.448 14.168 1.00 74.00 87 GLY A C 1
ATOM 674 O O . GLY A 1 87 ? -3.964 6.721 13.011 1.00 74.00 87 GLY A O 1
ATOM 675 N N . THR A 1 88 ? -3.467 5.704 14.946 1.00 80.12 88 THR A N 1
ATOM 676 C CA . THR A 1 88 ? -2.200 5.127 14.475 1.00 80.12 88 THR A CA 1
ATOM 677 C C . THR A 1 88 ? -2.436 4.113 13.353 1.00 80.12 88 THR A C 1
ATOM 679 O O . THR A 1 88 ? -1.685 4.111 12.386 1.00 80.12 88 THR A O 1
ATOM 682 N N . PHE A 1 89 ? -3.507 3.308 13.418 1.00 82.75 89 PHE A N 1
ATOM 683 C CA . PHE A 1 89 ? -3.854 2.382 12.332 1.00 82.75 89 PHE A CA 1
ATOM 684 C C . PHE A 1 89 ? -4.154 3.106 11.015 1.00 82.75 89 PHE A C 1
ATOM 686 O O . PHE A 1 89 ? -3.662 2.692 9.967 1.00 82.75 89 PHE A O 1
ATOM 693 N N . VAL A 1 90 ? -4.935 4.190 11.073 1.00 84.56 90 VAL A N 1
ATOM 694 C CA . VAL A 1 90 ? -5.267 5.010 9.899 1.00 84.56 90 VAL A CA 1
ATOM 695 C C . VAL A 1 90 ? -4.006 5.644 9.312 1.00 84.56 90 VAL A C 1
ATOM 697 O O . VAL A 1 90 ? -3.786 5.503 8.116 1.00 84.56 90 VAL A O 1
ATOM 700 N N . ILE A 1 91 ? -3.151 6.256 10.141 1.00 85.06 91 ILE A N 1
ATOM 701 C CA . ILE A 1 91 ? -1.920 6.936 9.691 1.00 85.06 91 ILE A CA 1
ATOM 702 C C . ILE A 1 91 ? -0.940 5.960 9.020 1.00 85.06 91 ILE A C 1
ATOM 704 O O . ILE A 1 91 ? -0.418 6.255 7.946 1.00 85.06 91 ILE A O 1
ATOM 708 N N . LEU A 1 92 ? -0.717 4.778 9.609 1.00 83.88 92 LEU A N 1
ATOM 709 C CA . LEU A 1 92 ? 0.147 3.750 9.011 1.00 83.88 92 LEU A CA 1
ATOM 710 C C . LEU A 1 92 ? -0.416 3.272 7.658 1.00 83.88 92 LEU A C 1
ATOM 712 O O . LEU A 1 92 ? 0.320 3.160 6.681 1.00 83.88 92 LEU A O 1
ATOM 716 N N . ASN A 1 93 ? -1.734 3.069 7.556 1.00 88.12 93 ASN A N 1
ATOM 717 C CA . ASN A 1 93 ? -2.365 2.642 6.305 1.00 88.12 93 ASN A CA 1
ATOM 718 C C . ASN A 1 93 ? -2.444 3.740 5.234 1.00 88.12 93 ASN A C 1
ATOM 720 O O . ASN A 1 93 ? -2.401 3.420 4.043 1.00 88.12 93 ASN A O 1
ATOM 724 N N . SER A 1 94 ? -2.558 5.016 5.612 1.00 88.56 94 SER A N 1
ATOM 725 C CA . SER A 1 94 ? -2.673 6.109 4.642 1.00 88.56 94 SER A CA 1
ATOM 726 C C . SER A 1 94 ? -1.389 6.319 3.844 1.00 88.56 94 SER A C 1
ATOM 728 O O . SER A 1 94 ? -1.482 6.621 2.661 1.00 88.56 94 SER A O 1
ATOM 730 N N . VAL A 1 95 ? -0.208 6.090 4.437 1.00 88.06 95 VAL A N 1
ATOM 731 C CA . VAL A 1 95 ? 1.083 6.216 3.729 1.00 88.06 95 VAL A CA 1
ATOM 732 C C . VAL A 1 95 ? 1.184 5.205 2.582 1.00 88.06 95 VAL A C 1
ATOM 734 O O . VAL A 1 95 ? 1.391 5.597 1.436 1.00 88.06 95 VAL A O 1
ATOM 737 N N . GLY A 1 96 ? 0.957 3.915 2.861 1.00 88.81 96 GLY A N 1
ATOM 738 C CA . GLY A 1 96 ? 0.977 2.875 1.825 1.00 88.81 96 GLY A CA 1
ATOM 739 C C . GLY A 1 96 ? -0.103 3.074 0.758 1.00 88.81 96 GLY A C 1
ATOM 740 O O . GLY A 1 96 ? 0.151 2.875 -0.426 1.00 88.81 96 GLY A O 1
ATOM 741 N N . THR A 1 97 ? -1.294 3.532 1.154 1.00 91.00 97 THR A N 1
ATOM 742 C CA . THR A 1 97 ? -2.393 3.790 0.206 1.00 91.00 97 THR A CA 1
ATOM 743 C C . THR A 1 97 ? -2.118 5.000 -0.688 1.00 91.00 97 THR A C 1
ATOM 745 O O . THR A 1 97 ? -2.433 4.956 -1.873 1.00 91.00 97 THR A O 1
ATOM 748 N N . ALA A 1 98 ? -1.489 6.057 -0.163 1.00 91.88 98 ALA A N 1
ATOM 749 C CA . ALA A 1 98 ? -1.072 7.210 -0.958 1.00 91.88 98 ALA A CA 1
ATOM 750 C C . ALA A 1 98 ? 0.016 6.833 -1.976 1.00 91.88 98 ALA A C 1
ATOM 752 O O . ALA A 1 98 ? -0.094 7.200 -3.142 1.00 91.88 98 ALA A O 1
ATOM 753 N N . PHE A 1 99 ? 1.013 6.038 -1.569 1.00 92.00 99 PHE A N 1
ATOM 754 C CA . PHE A 1 99 ? 2.054 5.518 -2.463 1.00 92.00 99 PHE A CA 1
ATOM 755 C C . PHE A 1 99 ? 1.467 4.720 -3.642 1.00 92.00 99 PHE A C 1
ATOM 757 O O . PHE A 1 99 ? 1.750 5.029 -4.799 1.00 92.00 99 PHE A O 1
ATOM 764 N N . TRP A 1 100 ? 0.580 3.757 -3.369 1.00 93.06 100 TRP A N 1
ATOM 765 C CA . TRP A 1 100 ? -0.084 2.986 -4.428 1.00 93.06 100 TRP A CA 1
ATOM 766 C C . TRP A 1 100 ? -1.075 3.811 -5.259 1.00 93.06 100 TRP A C 1
ATOM 768 O O . TRP A 1 100 ? -1.243 3.537 -6.444 1.00 93.06 100 TRP A O 1
ATOM 778 N N . GLY A 1 101 ? -1.676 4.857 -4.682 1.00 92.75 101 GLY A N 1
ATOM 779 C CA . GLY A 1 101 ? -2.477 5.833 -5.424 1.00 92.75 101 GLY A CA 1
ATOM 780 C C . GLY A 1 101 ? -1.648 6.635 -6.431 1.00 92.75 101 GLY A C 1
ATOM 781 O O . GLY A 1 101 ? -2.078 6.807 -7.567 1.00 92.75 101 GLY A O 1
ATOM 782 N N . VAL A 1 102 ? -0.435 7.062 -6.060 1.00 92.88 102 VAL A N 1
ATOM 783 C CA . VAL A 1 102 ? 0.497 7.738 -6.982 1.00 92.88 102 VAL A CA 1
ATOM 784 C C . VAL A 1 102 ? 0.933 6.801 -8.110 1.00 92.88 102 VAL A C 1
ATOM 786 O O . VAL A 1 102 ? 0.909 7.218 -9.264 1.00 92.88 102 VAL A O 1
ATOM 789 N N . ILE A 1 103 ? 1.258 5.535 -7.815 1.00 90.75 103 ILE A N 1
ATOM 790 C CA . ILE A 1 103 ? 1.580 4.541 -8.857 1.00 90.75 103 ILE A CA 1
ATOM 791 C C . ILE A 1 103 ? 0.403 4.352 -9.825 1.00 90.75 103 ILE A C 1
ATOM 793 O O . ILE A 1 103 ? 0.607 4.395 -11.035 1.00 90.75 103 ILE A O 1
ATOM 797 N N . LEU A 1 104 ? -0.828 4.215 -9.321 1.00 91.88 104 LEU A N 1
ATOM 798 C CA . LEU A 1 104 ? -2.013 4.089 -10.173 1.00 91.88 104 LEU A CA 1
ATOM 799 C C . LEU A 1 104 ? -2.231 5.331 -11.058 1.00 91.88 104 LEU A C 1
ATOM 801 O O . LEU A 1 104 ? -2.549 5.191 -12.234 1.00 91.88 104 LEU A O 1
ATOM 805 N N . ILE A 1 105 ? -2.027 6.542 -10.530 1.00 91.19 105 ILE A N 1
ATOM 806 C CA . ILE A 1 105 ? -2.136 7.786 -11.311 1.00 91.19 105 ILE A CA 1
ATOM 807 C C . ILE A 1 105 ? -1.066 7.850 -12.412 1.00 91.19 105 ILE A C 1
ATOM 809 O O . ILE A 1 105 ? -1.375 8.256 -13.532 1.00 91.19 105 ILE A O 1
ATOM 813 N N . LEU A 1 106 ? 0.168 7.420 -12.129 1.00 88.94 106 LEU A N 1
ATOM 814 C CA . LEU A 1 106 ? 1.242 7.353 -13.126 1.00 88.94 106 LEU A CA 1
ATOM 815 C C . LEU A 1 106 ? 0.944 6.321 -14.225 1.00 88.94 106 LEU A C 1
ATOM 817 O O . LEU A 1 106 ? 1.176 6.613 -15.395 1.00 88.94 106 LEU A O 1
ATOM 821 N N . GLU A 1 107 ? 0.369 5.167 -13.878 1.00 87.75 107 GLU A N 1
ATOM 822 C CA . GLU A 1 107 ? -0.061 4.153 -14.851 1.00 87.75 107 GLU A CA 1
ATOM 823 C C . GLU A 1 107 ? -1.176 4.696 -15.768 1.00 87.75 107 GLU A C 1
ATOM 825 O O . GLU A 1 107 ? -1.090 4.575 -16.989 1.00 87.75 107 GLU A O 1
ATOM 830 N N . ILE A 1 108 ? -2.179 5.392 -15.211 1.00 87.50 108 ILE A N 1
ATOM 831 C CA . ILE A 1 108 ? -3.237 6.071 -15.989 1.00 87.50 108 ILE A CA 1
ATOM 832 C C . ILE A 1 108 ? -2.641 7.144 -16.919 1.00 87.50 108 ILE A C 1
ATOM 834 O O . ILE A 1 108 ? -3.037 7.253 -18.080 1.00 87.50 108 ILE A O 1
ATOM 838 N N . ALA A 1 109 ? -1.671 7.929 -16.442 1.00 86.56 109 ALA A N 1
ATOM 839 C CA . ALA A 1 109 ? -1.001 8.943 -17.256 1.00 86.56 109 ALA A CA 1
ATOM 840 C C . ALA A 1 109 ? -0.160 8.322 -18.389 1.00 86.56 109 ALA A C 1
ATOM 842 O O . ALA A 1 109 ? -0.148 8.845 -19.505 1.00 86.56 109 ALA A O 1
ATOM 843 N N . ALA A 1 110 ? 0.491 7.181 -18.141 1.00 81.88 110 ALA A N 1
ATOM 844 C CA . ALA A 1 110 ? 1.225 6.430 -19.156 1.00 81.88 110 ALA A CA 1
ATOM 845 C C . ALA A 1 110 ? 0.295 5.880 -20.253 1.00 81.88 110 ALA A C 1
ATOM 847 O O . ALA A 1 110 ? 0.642 5.971 -21.433 1.00 81.88 110 ALA A O 1
ATOM 848 N N . VAL A 1 111 ? -0.905 5.399 -19.892 1.00 79.69 111 VAL A N 1
ATOM 849 C CA . VAL A 1 111 ? -1.962 5.013 -20.851 1.00 79.69 111 VAL A CA 1
ATOM 850 C C . VAL A 1 111 ? -2.329 6.189 -21.758 1.00 79.69 111 VAL A C 1
ATOM 852 O O . VAL A 1 111 ? -2.307 6.056 -22.977 1.00 79.69 111 VAL A O 1
ATOM 855 N N . GLY A 1 112 ? -2.611 7.362 -21.180 1.00 71.81 112 GLY A N 1
ATOM 856 C CA . GLY A 1 112 ? -3.010 8.554 -21.939 1.00 71.81 112 GLY A CA 1
ATOM 857 C C . GLY A 1 112 ? -1.911 9.169 -22.817 1.00 71.81 112 GLY A C 1
ATOM 858 O O . GLY A 1 112 ? -2.221 9.982 -23.684 1.00 71.81 112 GLY A O 1
ATOM 859 N N . THR A 1 113 ? -0.645 8.791 -22.609 1.00 73.88 113 THR A N 1
ATOM 860 C CA . THR A 1 113 ? 0.520 9.376 -23.303 1.00 73.88 113 THR A CA 1
ATOM 861 C C . THR A 1 113 ? 1.220 8.383 -24.244 1.00 73.88 113 THR A C 1
ATOM 863 O O . THR A 1 113 ? 2.104 8.780 -25.001 1.00 73.88 113 THR A O 1
ATOM 866 N N . SER A 1 114 ? 0.869 7.089 -24.223 1.00 59.34 114 SER A N 1
ATOM 867 C CA . SER A 1 114 ? 1.572 6.068 -25.012 1.00 59.34 114 SER A CA 1
ATOM 868 C C . SER A 1 114 ? 0.666 4.964 -25.569 1.00 59.34 114 SER A C 1
ATOM 870 O O . SER A 1 114 ? -0.095 4.315 -24.853 1.00 59.34 114 SER A O 1
ATOM 872 N N . ASN A 1 115 ? 0.856 4.656 -26.856 1.00 58.28 115 ASN A N 1
ATOM 873 C CA . ASN A 1 115 ? 0.158 3.579 -27.578 1.00 58.28 115 ASN A CA 1
ATOM 874 C C . ASN A 1 115 ? 0.559 2.152 -27.123 1.00 58.28 115 ASN A C 1
ATOM 876 O O . ASN A 1 115 ? 0.245 1.185 -27.811 1.00 58.28 115 ASN A O 1
ATOM 880 N N . GLY A 1 116 ? 1.308 2.010 -26.022 1.00 53.53 116 GLY A N 1
ATOM 881 C CA . GLY A 1 116 ? 1.926 0.752 -25.578 1.00 53.53 116 GLY A CA 1
ATOM 882 C C . GLY A 1 116 ? 1.417 0.203 -24.243 1.00 53.53 116 GLY A C 1
ATOM 883 O O . GLY A 1 116 ? 1.891 -0.844 -23.805 1.00 53.53 116 GLY A O 1
ATOM 884 N N . SER A 1 117 ? 0.482 0.887 -23.578 1.00 59.69 117 SER A N 1
ATOM 885 C CA . SER A 1 117 ? -0.084 0.398 -22.315 1.00 59.69 117 SER A CA 1
ATOM 886 C C . SER A 1 117 ? -0.954 -0.847 -22.534 1.00 59.69 117 SER A C 1
ATOM 888 O O . SER A 1 117 ? -1.860 -0.870 -23.366 1.00 59.69 117 SER A O 1
ATOM 890 N N . ASN A 1 118 ? -0.673 -1.917 -21.789 1.00 71.94 118 ASN A N 1
ATOM 891 C CA . ASN A 1 118 ? -1.426 -3.165 -21.871 1.00 71.94 118 ASN A CA 1
ATOM 892 C C . ASN A 1 118 ? -2.530 -3.159 -20.803 1.00 71.94 118 ASN A C 1
ATOM 894 O O . ASN A 1 118 ? -2.244 -2.954 -19.626 1.00 71.94 118 ASN A O 1
ATOM 898 N N . GLY A 1 119 ? -3.782 -3.444 -21.178 1.00 77.25 119 GLY A N 1
ATOM 899 C CA . GLY A 1 119 ? -4.927 -3.463 -20.253 1.00 77.25 119 GLY A CA 1
ATOM 900 C C . GLY A 1 119 ? -4.745 -4.354 -19.009 1.00 77.25 119 GLY A C 1
ATOM 901 O O . GLY A 1 119 ? -5.385 -4.127 -17.982 1.00 77.25 119 GLY A O 1
ATOM 902 N N . ALA A 1 120 ? -3.830 -5.326 -19.060 1.00 82.12 120 ALA A N 1
ATOM 903 C CA . ALA A 1 120 ? -3.440 -6.131 -17.906 1.00 82.12 120 ALA A CA 1
ATOM 904 C C . ALA A 1 120 ? -2.706 -5.336 -16.801 1.00 82.12 120 ALA A C 1
ATOM 906 O O . ALA A 1 120 ? -2.936 -5.605 -15.620 1.00 82.12 120 ALA A O 1
ATOM 907 N N . SER A 1 121 ? -1.845 -4.365 -17.138 1.00 82.62 121 SER A N 1
ATOM 908 C CA . SER A 1 121 ? -1.050 -3.629 -16.138 1.00 82.62 121 SER A CA 1
ATOM 909 C C . SER A 1 121 ? -1.901 -2.625 -15.364 1.00 82.62 121 SER A C 1
ATOM 911 O O . SER A 1 121 ? -1.858 -2.613 -14.133 1.00 82.62 121 SER A O 1
ATOM 913 N N . ILE A 1 122 ? -2.777 -1.887 -16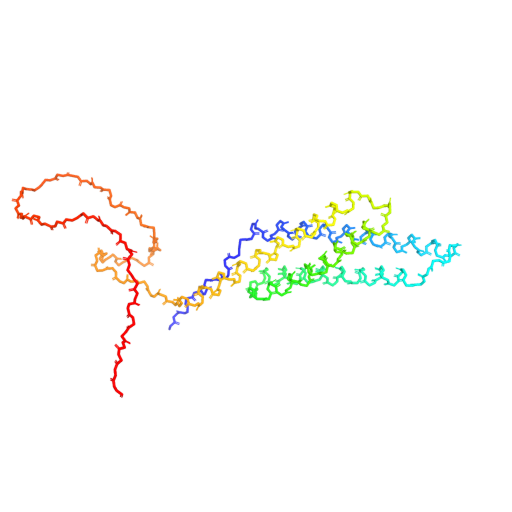.054 1.00 87.31 122 ILE A N 1
ATOM 914 C CA . ILE A 1 122 ? -3.739 -0.987 -15.407 1.00 87.31 122 ILE A CA 1
ATOM 915 C C . ILE A 1 122 ? -4.728 -1.760 -14.516 1.00 87.31 122 ILE A C 1
ATOM 917 O O . ILE A 1 122 ? -5.000 -1.339 -13.392 1.00 87.31 122 ILE A O 1
ATOM 921 N N . GLY A 1 123 ? -5.195 -2.938 -14.951 1.00 88.31 123 GLY A N 1
ATOM 922 C CA . GLY A 1 123 ? -6.041 -3.819 -14.137 1.00 88.31 123 GLY A CA 1
ATOM 923 C C . GLY A 1 123 ? -5.342 -4.305 -12.862 1.00 88.31 123 GLY A C 1
ATOM 924 O O . GLY A 1 123 ? -5.935 -4.278 -11.780 1.00 88.31 123 GLY A O 1
ATOM 925 N N . LEU A 1 124 ? -4.061 -4.677 -12.960 1.00 88.94 124 LEU A N 1
ATOM 926 C CA . LEU A 1 124 ? -3.240 -5.052 -11.808 1.00 88.94 124 LEU A CA 1
ATOM 927 C C . LEU A 1 124 ? -3.011 -3.864 -10.858 1.00 88.94 124 LEU A C 1
ATOM 929 O O . LEU A 1 124 ? -3.188 -4.016 -9.650 1.00 88.94 124 LEU A O 1
ATOM 933 N N . ALA A 1 125 ? -2.682 -2.678 -11.377 1.00 89.62 125 ALA A N 1
ATOM 934 C CA . ALA A 1 125 ? -2.492 -1.469 -10.573 1.00 89.62 125 ALA A CA 1
ATOM 935 C C . ALA A 1 125 ? -3.770 -1.083 -9.804 1.0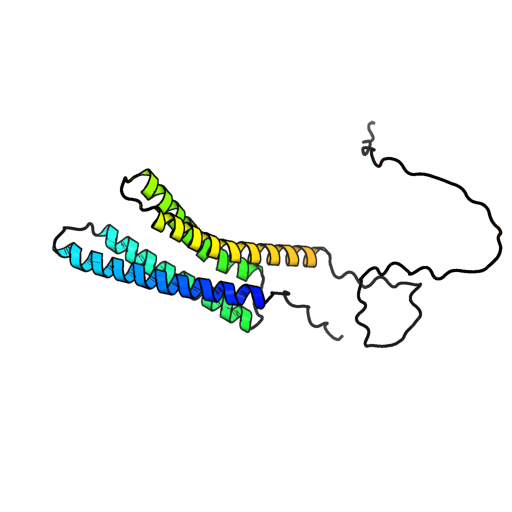0 89.62 125 ALA A C 1
ATOM 937 O O . ALA A 1 125 ? -3.708 -0.799 -8.605 1.00 89.62 125 ALA A O 1
ATOM 938 N N . VAL A 1 126 ? -4.938 -1.156 -10.456 1.00 92.44 126 VAL A N 1
ATOM 939 C CA . VAL A 1 126 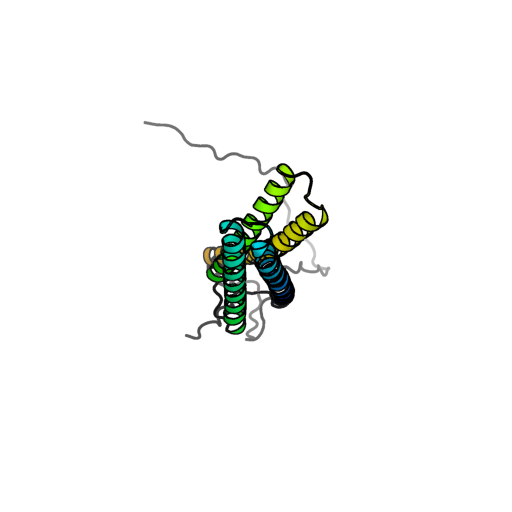? -6.248 -0.946 -9.816 1.00 92.44 126 VAL A CA 1
ATOM 940 C C . VAL A 1 126 ? -6.508 -1.994 -8.733 1.00 92.44 126 VAL A C 1
ATOM 942 O O . VAL A 1 126 ? -6.900 -1.627 -7.627 1.00 92.44 126 VAL A O 1
ATOM 945 N N . PHE A 1 127 ? -6.253 -3.280 -8.992 1.00 92.88 127 PHE A N 1
ATOM 946 C CA . PHE A 1 127 ? -6.426 -4.345 -7.996 1.00 92.88 127 PHE A CA 1
ATOM 947 C C . PHE A 1 127 ? -5.543 -4.131 -6.755 1.00 92.88 127 PHE A C 1
ATOM 949 O O . PHE A 1 127 ? -6.027 -4.216 -5.621 1.00 92.88 127 PHE A O 1
ATOM 956 N N . ILE A 1 128 ? -4.267 -3.785 -6.951 1.00 91.88 128 ILE A N 1
ATOM 957 C CA . ILE A 1 128 ? -3.344 -3.486 -5.850 1.00 91.88 128 ILE A CA 1
ATOM 958 C C . ILE A 1 128 ? -3.839 -2.268 -5.060 1.00 91.88 128 ILE A C 1
ATOM 960 O O . ILE A 1 128 ? -3.959 -2.352 -3.834 1.00 91.88 128 ILE A O 1
ATOM 964 N N . PHE A 1 129 ? -4.198 -1.171 -5.732 1.00 92.75 129 PHE A N 1
ATOM 965 C CA . PHE A 1 129 ? -4.715 0.029 -5.072 1.00 92.75 129 PHE A CA 1
ATOM 966 C C . PHE A 1 129 ? -6.007 -0.242 -4.286 1.00 92.75 129 PHE A C 1
ATOM 968 O O . PHE A 1 129 ? -6.113 0.178 -3.133 1.00 92.75 129 PHE A O 1
ATOM 975 N N . LEU A 1 130 ? -6.954 -0.999 -4.851 1.00 93.06 130 LEU A N 1
ATOM 976 C CA . LEU A 1 130 ? -8.187 -1.402 -4.166 1.00 93.06 130 LEU A CA 1
ATOM 977 C C . LEU A 1 130 ? -7.904 -2.246 -2.918 1.00 93.06 130 LEU A C 1
ATOM 979 O O . LEU A 1 130 ? -8.602 -2.084 -1.914 1.00 93.06 130 LEU A O 1
ATOM 983 N N . SER A 1 131 ? -6.855 -3.078 -2.921 1.00 90.38 131 SER A N 1
ATOM 984 C CA . SER A 1 131 ? -6.410 -3.732 -1.689 1.00 90.38 131 SER A CA 1
ATOM 985 C C . SER A 1 131 ? -5.945 -2.689 -0.658 1.00 90.38 131 SER A C 1
ATOM 987 O O . SER A 1 131 ? -6.465 -2.636 0.457 1.00 90.38 131 SER A O 1
ATOM 989 N N . PHE A 1 132 ? -5.045 -1.769 -1.014 1.00 89.88 132 PHE A N 1
ATOM 990 C CA . PHE A 1 132 ? -4.549 -0.781 -0.052 1.00 89.88 132 PHE A CA 1
ATOM 991 C C . PHE A 1 132 ? -5.668 0.108 0.510 1.00 89.88 132 PHE A C 1
ATOM 993 O O . PHE A 1 132 ? -5.757 0.263 1.734 1.00 89.88 132 PHE A O 1
ATOM 1000 N N . LEU A 1 133 ? -6.575 0.562 -0.356 1.00 91.38 133 LEU A N 1
ATOM 1001 C CA . LEU A 1 133 ? -7.749 1.357 -0.017 1.00 91.38 133 LEU A CA 1
ATOM 1002 C C . LEU A 1 133 ? -8.754 0.605 0.869 1.00 91.38 133 LEU A C 1
ATOM 1004 O O . LEU A 1 133 ? -9.263 1.187 1.825 1.00 91.38 133 LEU A O 1
ATOM 1008 N N . GLY A 1 134 ? -9.020 -0.680 0.615 1.00 88.19 134 GLY A N 1
ATOM 1009 C CA . GLY A 1 134 ? -9.976 -1.473 1.397 1.00 88.19 134 GLY A CA 1
ATOM 1010 C C . GLY A 1 134 ? -9.617 -1.549 2.885 1.00 88.19 134 GLY A C 1
ATOM 1011 O O . GLY A 1 134 ? -10.478 -1.350 3.750 1.00 88.19 134 GLY A O 1
ATOM 1012 N N . LEU A 1 135 ? -8.332 -1.742 3.203 1.00 87.88 135 LEU A N 1
ATOM 1013 C CA . LEU A 1 135 ? -7.866 -1.750 4.592 1.00 87.88 135 LEU A CA 1
ATOM 1014 C C . LEU A 1 135 ? -7.847 -0.341 5.215 1.00 87.88 135 LEU A C 1
ATOM 1016 O O . LEU A 1 135 ? -8.151 -0.204 6.402 1.00 87.88 135 LEU A O 1
ATOM 1020 N N . LEU A 1 136 ? -7.588 0.712 4.427 1.00 88.31 136 LEU A N 1
ATOM 1021 C CA . LEU A 1 136 ? -7.702 2.105 4.881 1.00 88.31 136 LEU A CA 1
ATOM 1022 C C . LEU A 1 136 ? -9.157 2.499 5.198 1.00 88.31 136 LEU A C 1
ATOM 1024 O O . LEU A 1 136 ? -9.402 3.121 6.232 1.00 88.31 136 LEU A O 1
ATOM 1028 N N . ILE A 1 137 ? -10.130 2.096 4.375 1.00 89.38 137 ILE A N 1
ATOM 1029 C CA . ILE A 1 137 ? -11.564 2.316 4.634 1.00 89.38 137 ILE A CA 1
ATOM 1030 C C . ILE A 1 137 ? -11.974 1.613 5.932 1.00 89.38 137 ILE A C 1
ATOM 1032 O O . ILE A 1 137 ? -12.588 2.232 6.803 1.00 89.38 137 ILE A O 1
ATOM 1036 N N . TYR A 1 138 ? -11.584 0.349 6.118 1.00 88.06 138 TYR A N 1
ATOM 1037 C CA . TYR A 1 138 ? -11.855 -0.382 7.359 1.00 88.06 138 TYR A CA 1
ATOM 1038 C C . TYR A 1 138 ? -11.202 0.287 8.587 1.00 88.06 138 TYR A C 1
ATOM 1040 O O . TYR A 1 138 ? -11.841 0.409 9.638 1.00 88.06 138 TYR A O 1
ATOM 1048 N N . ALA A 1 139 ? -9.969 0.792 8.454 1.00 84.44 139 ALA A N 1
ATOM 1049 C CA . ALA A 1 139 ? -9.294 1.572 9.492 1.00 84.44 139 ALA A CA 1
ATOM 1050 C C . ALA A 1 139 ? -10.066 2.856 9.849 1.00 84.44 139 ALA A C 1
ATOM 1052 O O . ALA A 1 139 ? -10.299 3.133 11.029 1.00 84.44 139 ALA A O 1
ATOM 1053 N N . ALA A 1 140 ? -10.507 3.610 8.839 1.00 85.38 140 ALA A N 1
ATOM 1054 C CA . ALA A 1 140 ? -11.258 4.849 9.008 1.00 85.38 140 ALA A CA 1
ATOM 1055 C C . ALA A 1 140 ? -12.625 4.603 9.666 1.00 85.38 140 ALA A C 1
ATOM 1057 O O . ALA A 1 140 ? -12.964 5.274 10.641 1.00 85.38 140 ALA A O 1
ATOM 1058 N N . VAL A 1 141 ? -13.388 3.600 9.218 1.00 86.69 141 VAL A N 1
ATOM 1059 C CA . VAL A 1 141 ? -14.684 3.228 9.819 1.00 86.69 141 VAL A CA 1
ATOM 1060 C C . VAL A 1 141 ? -14.523 2.855 11.297 1.00 86.69 141 VAL A C 1
ATOM 1062 O O . VAL A 1 141 ? -15.304 3.311 12.136 1.00 86.69 141 VAL A O 1
ATOM 1065 N N . MET A 1 142 ? -13.479 2.098 11.649 1.00 82.81 142 MET A N 1
ATOM 1066 C CA . MET A 1 142 ? -13.163 1.770 13.044 1.00 82.81 142 MET A CA 1
ATOM 1067 C C . MET A 1 142 ? -12.801 3.011 13.875 1.00 82.81 142 MET A C 1
ATOM 1069 O O . MET A 1 142 ? -13.334 3.180 14.974 1.00 82.81 142 MET A O 1
ATOM 1073 N N . TYR A 1 143 ? -11.981 3.918 13.335 1.00 83.56 143 TYR A N 1
ATOM 1074 C CA . TYR A 1 143 ? -11.655 5.202 13.965 1.00 83.56 143 TYR A CA 1
ATOM 1075 C C . TYR A 1 143 ? -12.899 6.077 14.191 1.00 83.56 143 TYR A C 1
ATOM 1077 O O . TYR A 1 143 ? -13.098 6.604 15.288 1.00 83.56 143 TYR A O 1
ATOM 1085 N N . HIS A 1 144 ? -13.784 6.189 13.197 1.00 81.88 144 HIS A N 1
ATOM 1086 C CA . HIS A 1 144 ? -15.042 6.927 13.321 1.00 81.88 144 HIS A CA 1
ATOM 1087 C C . HIS A 1 144 ? -15.997 6.289 14.338 1.00 81.88 144 HIS A C 1
ATOM 1089 O O . HIS A 1 144 ? -16.634 7.023 15.098 1.00 81.88 144 HIS A O 1
ATOM 1095 N N . ARG A 1 145 ? -16.071 4.951 14.410 1.00 81.12 145 ARG A N 1
ATOM 1096 C CA . ARG A 1 145 ? -16.870 4.242 15.422 1.00 81.12 145 ARG A CA 1
ATOM 1097 C C . ARG A 1 145 ? -16.369 4.550 16.831 1.00 81.12 145 ARG A C 1
ATOM 1099 O O . ARG A 1 145 ? -17.161 4.985 17.660 1.00 81.12 145 ARG A O 1
ATOM 1106 N N . GLU A 1 146 ? -15.066 4.432 17.084 1.00 76.25 146 GLU A N 1
ATOM 1107 C CA . GLU A 1 146 ? -14.487 4.815 18.378 1.00 76.25 146 GLU A CA 1
ATOM 1108 C C . GLU A 1 146 ? -14.685 6.299 18.704 1.00 76.25 146 GLU A C 1
ATOM 1110 O O . GLU A 1 146 ? -14.997 6.634 19.845 1.00 76.25 146 GLU A O 1
ATOM 1115 N N . ARG A 1 147 ? -14.547 7.203 17.725 1.00 79.06 147 ARG A N 1
ATOM 1116 C CA . ARG A 1 147 ? -14.787 8.640 17.937 1.00 79.06 147 ARG A CA 1
ATOM 1117 C C . ARG A 1 147 ? -16.249 8.931 18.298 1.00 79.06 147 ARG A C 1
ATOM 1119 O O . ARG A 1 147 ? -16.487 9.849 19.076 1.00 79.06 147 ARG A O 1
ATOM 1126 N N . LYS A 1 148 ? -17.213 8.149 17.790 1.00 76.69 148 LYS A N 1
ATOM 1127 C CA . LYS A 1 148 ? -18.621 8.202 18.225 1.00 76.69 148 LYS A CA 1
ATOM 1128 C C . LYS A 1 148 ? -18.794 7.642 19.642 1.00 76.69 148 LYS A C 1
ATOM 1130 O O . LYS A 1 148 ? -19.332 8.353 20.481 1.00 76.69 148 LYS A O 1
ATOM 1135 N N . SER A 1 149 ? -18.267 6.455 19.952 1.00 70.56 149 SER A N 1
ATOM 1136 C CA . SER A 1 149 ? -18.338 5.872 21.307 1.00 70.56 149 SER A CA 1
ATOM 1137 C C . SER A 1 149 ? -17.743 6.790 22.383 1.00 70.56 149 SER A C 1
ATOM 1139 O O . SER A 1 149 ? -18.343 6.974 23.433 1.00 70.56 149 SER A O 1
ATOM 1141 N N . ARG A 1 150 ? -16.613 7.451 22.097 1.00 69.38 150 ARG A N 1
ATOM 1142 C CA . ARG A 1 150 ? -15.982 8.435 22.999 1.00 69.38 150 ARG A CA 1
ATOM 1143 C C . ARG A 1 150 ? -16.814 9.712 23.191 1.00 69.38 150 ARG A C 1
ATOM 1145 O O . ARG A 1 150 ? -16.686 10.349 24.227 1.00 69.38 150 ARG A O 1
ATOM 1152 N N . LYS A 1 151 ? -17.641 10.095 22.207 1.00 70.06 151 LYS A N 1
ATOM 1153 C CA . LYS A 1 151 ? -18.540 11.264 22.275 1.00 70.06 151 LYS A CA 1
ATOM 1154 C C . LYS A 1 151 ? -19.866 10.981 22.984 1.00 70.06 151 LYS A C 1
ATOM 1156 O O . LYS A 1 151 ? -20.450 11.911 23.519 1.00 70.06 151 LYS A O 1
ATOM 1161 N N . LEU A 1 152 ? -20.339 9.735 22.956 1.00 64.44 152 LEU A N 1
ATOM 1162 C CA . LEU A 1 152 ? -21.585 9.322 23.614 1.00 64.44 152 LEU A CA 1
ATOM 1163 C C . LEU A 1 152 ? -21.434 9.206 25.141 1.00 64.44 152 LEU A C 1
ATOM 1165 O O . LEU A 1 152 ? -22.430 9.207 25.849 1.00 64.44 152 LEU A O 1
ATOM 1169 N N . GLY A 1 153 ? -20.198 9.144 25.646 1.00 58.97 153 GLY A N 1
ATOM 1170 C CA . GLY A 1 153 ? -19.916 9.008 27.072 1.00 58.97 153 GLY A CA 1
ATOM 1171 C C . GLY A 1 153 ? -20.232 7.614 27.620 1.00 58.97 153 GLY A C 1
ATOM 1172 O O . GLY A 1 153 ? -20.692 6.719 26.910 1.00 58.97 153 GLY A O 1
ATOM 1173 N N . HIS A 1 154 ? -19.965 7.426 28.912 1.00 55.91 154 HIS A N 1
ATOM 1174 C CA . HIS A 1 154 ? -20.407 6.236 29.632 1.00 55.91 154 HIS A CA 1
ATOM 1175 C C . HIS A 1 154 ? -21.863 6.443 30.055 1.00 55.91 154 HIS A C 1
ATOM 1177 O O . HIS A 1 154 ? -22.123 6.926 31.155 1.00 55.91 154 HIS A O 1
ATOM 1183 N N . TYR A 1 155 ? -22.810 6.088 29.183 1.00 54.47 155 TYR A N 1
ATOM 1184 C CA . TYR A 1 155 ? -24.193 5.894 29.611 1.00 54.47 155 TYR A CA 1
ATOM 1185 C C . TYR A 1 155 ? -24.208 4.806 30.688 1.00 54.47 155 TYR A C 1
ATOM 1187 O O . TYR A 1 155 ? -23.986 3.629 30.397 1.00 54.47 155 TYR A O 1
ATOM 1195 N N . ALA A 1 156 ? -24.438 5.208 31.938 1.00 52.44 156 ALA A N 1
ATOM 1196 C CA . ALA A 1 156 ? -24.766 4.269 32.997 1.00 52.44 156 ALA A CA 1
ATOM 1197 C C . ALA A 1 156 ? -26.036 3.499 32.584 1.00 52.44 156 ALA A C 1
ATOM 1199 O O . ALA A 1 156 ? -26.939 4.117 32.008 1.00 52.44 156 ALA A O 1
ATOM 1200 N N . PRO A 1 157 ? -26.133 2.182 32.848 1.00 60.12 157 PRO A N 1
ATOM 1201 C CA . PRO A 1 157 ? -27.362 1.439 32.603 1.00 60.12 157 PRO A CA 1
ATOM 1202 C C . PRO A 1 157 ? -28.533 2.139 33.293 1.00 60.12 157 PRO A C 1
ATOM 1204 O O . PRO A 1 157 ? -28.495 2.361 34.505 1.00 60.12 157 PRO A O 1
ATOM 1207 N N . ALA A 1 158 ? -29.551 2.520 32.521 1.00 59.50 158 ALA A N 1
ATOM 1208 C CA . ALA A 1 158 ? -30.748 3.127 33.079 1.00 59.50 158 ALA A CA 1
ATOM 1209 C C . ALA A 1 158 ? -31.399 2.114 34.028 1.00 59.50 158 ALA A C 1
ATOM 1211 O O . ALA A 1 158 ? -31.762 1.015 33.607 1.00 59.50 158 ALA A O 1
ATOM 1212 N N . HIS A 1 159 ? -31.502 2.466 35.311 1.00 54.41 159 HIS A N 1
ATOM 1213 C CA . HIS A 1 159 ? -32.127 1.604 36.304 1.00 54.41 159 HIS A CA 1
ATOM 1214 C C . HIS A 1 159 ? -33.601 1.427 35.936 1.00 54.41 159 HIS A C 1
ATOM 1216 O O . HIS A 1 159 ? -34.374 2.379 36.006 1.00 54.41 159 HIS A O 1
ATOM 1222 N N . ASN A 1 160 ? -33.969 0.225 35.492 1.00 66.88 160 ASN A N 1
ATOM 1223 C CA . ASN A 1 160 ? -35.334 -0.097 35.109 1.00 66.88 160 ASN A CA 1
ATOM 1224 C C . ASN A 1 160 ? -36.148 -0.401 36.380 1.00 66.88 160 ASN A C 1
ATOM 1226 O O . ASN A 1 160 ? -35.948 -1.470 36.957 1.00 66.88 160 ASN A O 1
ATOM 1230 N N . PRO A 1 161 ? -37.088 0.463 36.810 1.00 60.53 161 PRO A N 1
ATOM 1231 C CA . PRO A 1 161 ? -37.875 0.210 38.018 1.00 60.53 161 PRO A CA 1
ATOM 1232 C C . PRO A 1 161 ? -38.824 -0.991 37.869 1.00 60.53 161 PRO A C 1
ATOM 1234 O O . PRO A 1 161 ? -39.328 -1.492 38.868 1.00 60.53 161 PRO A O 1
ATOM 1237 N N . ALA A 1 162 ? -39.053 -1.473 36.641 1.00 61.62 162 ALA A N 1
ATOM 1238 C CA . ALA A 1 162 ? -39.840 -2.668 36.354 1.00 61.62 162 ALA A CA 1
ATOM 1239 C C . ALA A 1 162 ? -38.996 -3.956 36.235 1.00 61.62 162 ALA A C 1
ATOM 1241 O O . ALA A 1 162 ? -39.557 -5.015 35.958 1.00 61.62 162 ALA A O 1
ATOM 1242 N N . SER A 1 163 ? -37.667 -3.920 36.425 1.00 54.03 163 SER A N 1
ATOM 1243 C CA . SER A 1 163 ? -36.886 -5.163 36.522 1.00 54.03 163 SER A CA 1
ATOM 1244 C C . SER A 1 163 ? -36.978 -5.731 37.945 1.00 54.03 163 SER A C 1
ATOM 1246 O O . SER A 1 163 ? -36.512 -5.060 38.869 1.00 54.03 163 SER A O 1
ATOM 1248 N N . PRO A 1 164 ? -37.527 -6.944 38.158 1.00 56.44 164 PRO A N 1
ATOM 1249 C CA . PRO A 1 164 ? -37.595 -7.538 39.490 1.00 56.44 164 PRO A CA 1
ATOM 1250 C C . PRO A 1 164 ? -36.184 -7.761 40.051 1.00 56.44 164 PRO A C 1
ATOM 1252 O O . PRO A 1 164 ? -35.301 -8.234 39.330 1.00 56.44 164 PRO A O 1
ATOM 1255 N N . TYR A 1 165 ? -35.985 -7.422 41.332 1.00 48.78 165 TYR A N 1
ATOM 1256 C CA . TYR A 1 165 ? -34.692 -7.391 42.038 1.00 48.78 165 TYR A CA 1
ATOM 1257 C C . TYR A 1 165 ? -34.001 -8.766 42.133 1.00 48.78 165 TYR A C 1
ATOM 1259 O O . TYR A 1 165 ? -33.928 -9.400 43.185 1.00 48.78 165 TYR A O 1
ATOM 1267 N N . THR A 1 166 ? -33.442 -9.221 41.016 1.00 49.00 166 THR A N 1
ATOM 1268 C CA . THR A 1 166 ? -32.697 -10.474 40.909 1.00 49.00 166 THR A CA 1
ATOM 1269 C C . THR A 1 166 ? -31.230 -10.203 41.223 1.00 49.00 166 THR A C 1
ATOM 1271 O O . THR A 1 166 ? -30.430 -9.913 40.333 1.00 49.00 166 THR A O 1
ATOM 1274 N N . ASN A 1 167 ? -30.871 -10.289 42.505 1.00 44.31 167 ASN A N 1
ATOM 1275 C CA . ASN A 1 167 ? -29.490 -10.167 42.982 1.00 44.31 167 ASN A CA 1
ATOM 1276 C C . ASN A 1 167 ? -28.636 -11.373 42.533 1.00 44.31 167 ASN A C 1
ATOM 1278 O O . ASN A 1 167 ? -28.336 -12.266 43.321 1.00 44.31 167 ASN A O 1
ATOM 1282 N N . SER A 1 168 ? -28.239 -11.397 41.258 1.00 42.66 168 SER A N 1
ATOM 1283 C CA . SER A 1 168 ? -27.349 -12.407 40.673 1.00 42.66 168 SER A CA 1
ATOM 1284 C C . SER A 1 168 ? -26.199 -11.732 39.909 1.00 42.66 168 SER A C 1
ATOM 1286 O O . SER A 1 168 ? -26.448 -11.052 38.911 1.00 42.66 168 SER A O 1
ATOM 1288 N N . PRO A 1 169 ? -24.929 -11.896 40.332 1.00 38.62 169 PRO A N 1
ATOM 1289 C CA . PRO A 1 169 ? -23.805 -11.099 39.825 1.00 38.62 169 PRO A CA 1
ATOM 1290 C C . PRO A 1 169 ? -23.292 -11.492 38.422 1.00 38.62 169 PRO A C 1
ATOM 1292 O O . PRO A 1 169 ? -22.225 -11.032 38.020 1.00 38.62 169 PRO A O 1
ATOM 1295 N N . TYR A 1 170 ? -24.019 -12.331 37.671 1.00 36.78 170 TYR A N 1
ATOM 1296 C CA . TYR A 1 170 ? -23.525 -12.963 36.435 1.00 36.78 170 TYR A CA 1
ATOM 1297 C C . TYR A 1 170 ? -24.387 -12.770 35.174 1.00 36.78 170 TYR A C 1
ATOM 1299 O O . TYR A 1 170 ? -24.062 -13.336 34.131 1.00 36.78 170 TYR A O 1
ATOM 1307 N N . GLN A 1 171 ? -25.445 -11.953 35.203 1.00 39.44 171 GLN A N 1
ATOM 1308 C CA . GLN A 1 171 ? -26.219 -11.662 33.988 1.00 39.44 171 GLN A CA 1
ATOM 1309 C C . GLN A 1 171 ? -25.662 -10.454 33.220 1.00 39.44 171 GLN A C 1
ATOM 1311 O O . GLN A 1 171 ? -25.844 -9.301 33.608 1.00 39.44 171 GLN A O 1
ATOM 1316 N N . GLN A 1 172 ? -25.024 -10.720 32.075 1.00 41.44 172 GLN A N 1
ATOM 1317 C CA . GLN A 1 172 ? -24.772 -9.695 31.060 1.00 41.44 172 GLN A CA 1
ATOM 1318 C C . GLN A 1 172 ? -26.112 -9.283 30.436 1.00 41.44 172 GLN A C 1
ATOM 1320 O O . GLN A 1 172 ? -26.652 -9.990 29.583 1.00 41.44 172 GLN A O 1
ATOM 1325 N N . GLN A 1 173 ? -26.657 -8.150 30.885 1.00 46.94 173 GLN A N 1
ATOM 1326 C CA . GLN A 1 173 ? -27.942 -7.631 30.417 1.00 46.94 173 GLN A CA 1
ATOM 1327 C C . GLN A 1 173 ? -27.890 -7.361 28.906 1.00 46.94 173 GLN A C 1
ATOM 1329 O O . GLN A 1 173 ? -27.293 -6.393 28.434 1.00 46.94 173 GLN A O 1
ATOM 1334 N N . THR A 1 174 ? -28.497 -8.264 28.138 1.00 44.06 174 THR A N 1
ATOM 1335 C CA . THR A 1 174 ? -28.534 -8.189 26.679 1.00 44.06 174 THR A CA 1
ATOM 1336 C C . THR A 1 174 ? -29.635 -7.215 26.287 1.00 44.06 174 THR A C 1
ATOM 1338 O O . THR A 1 174 ? -30.812 -7.526 26.423 1.00 44.06 174 THR A O 1
ATOM 1341 N N . THR A 1 175 ? -29.267 -6.031 25.796 1.00 49.00 175 THR A N 1
ATOM 1342 C CA . THR A 1 175 ? -30.195 -4.942 25.433 1.00 49.00 175 THR A CA 1
ATOM 1343 C C . THR A 1 175 ? -30.953 -5.181 24.117 1.00 49.00 175 THR A C 1
ATOM 1345 O O . THR A 1 175 ? -31.254 -4.248 23.374 1.00 49.00 175 THR A O 1
ATOM 1348 N N . ALA A 1 176 ? -31.275 -6.440 23.819 1.00 39.62 176 ALA A N 1
ATOM 1349 C CA . ALA A 1 176 ? -32.207 -6.795 22.762 1.00 39.62 176 ALA A CA 1
ATOM 1350 C C . ALA A 1 176 ? -33.635 -6.515 23.249 1.00 39.62 176 ALA A C 1
ATOM 1352 O O . ALA A 1 176 ? -34.057 -7.038 24.278 1.00 39.62 176 ALA A O 1
ATOM 1353 N N . TYR A 1 177 ? -34.383 -5.702 22.505 1.00 42.91 177 TYR A N 1
ATOM 1354 C CA . TYR A 1 177 ? -35.807 -5.509 22.759 1.00 42.91 177 TYR A CA 1
ATOM 1355 C C . TYR A 1 177 ? -36.561 -6.772 22.326 1.00 42.91 177 TYR A C 1
ATOM 1357 O O . TYR A 1 177 ? -36.886 -6.938 21.150 1.00 42.91 177 TYR A O 1
ATOM 1365 N N . THR A 1 178 ? -36.806 -7.687 23.263 1.00 42.31 178 THR A N 1
ATOM 1366 C CA . THR A 1 178 ? -37.789 -8.756 23.076 1.00 42.31 178 THR A CA 1
ATOM 1367 C C . THR A 1 178 ? -39.181 -8.151 23.251 1.00 42.31 178 THR A C 1
ATOM 1369 O O . THR A 1 178 ? -39.495 -7.733 24.370 1.00 42.31 178 THR A O 1
ATOM 1372 N N . PRO A 1 179 ? -40.024 -8.077 22.202 1.00 40.34 179 PRO A N 1
ATOM 1373 C CA . PRO A 1 179 ? -41.425 -7.732 22.398 1.00 40.34 179 PRO A CA 1
ATOM 1374 C C . PRO A 1 179 ? -42.050 -8.780 23.322 1.00 40.34 179 PRO A C 1
ATOM 1376 O O . PRO A 1 179 ? -41.795 -9.976 23.163 1.00 40.34 179 PRO A O 1
ATOM 1379 N N . ALA A 1 180 ? -42.833 -8.338 24.305 1.00 46.28 180 ALA A N 1
ATOM 1380 C CA . ALA A 1 180 ? -43.504 -9.254 25.215 1.00 46.28 180 ALA A CA 1
ATOM 1381 C C . ALA A 1 180 ? -44.507 -10.106 24.424 1.00 46.28 180 ALA A C 1
ATOM 1383 O O . ALA A 1 180 ? -45.443 -9.573 23.829 1.00 46.28 180 ALA A O 1
ATOM 1384 N N . SER A 1 181 ? -44.295 -11.422 24.403 1.00 40.69 181 SER A N 1
ATOM 1385 C CA . SER A 1 181 ? -45.259 -12.377 23.864 1.00 40.69 181 SER A CA 1
ATOM 1386 C C . SER A 1 181 ? -46.520 -12.332 24.722 1.00 40.69 181 SER A C 1
ATOM 1388 O O . SER A 1 181 ? -46.473 -12.673 25.904 1.00 40.69 181 SER A O 1
ATOM 1390 N N . SER A 1 182 ? -47.620 -11.870 24.135 1.00 39.81 182 SER A N 1
ATOM 1391 C CA . SER A 1 182 ? -48.906 -11.702 24.804 1.00 39.81 182 SER A CA 1
ATOM 1392 C C . SER A 1 182 ? -49.576 -13.052 25.051 1.00 39.81 182 SER A C 1
ATOM 1394 O O . SER A 1 182 ? -50.285 -13.558 24.179 1.00 39.81 182 SER A O 1
ATOM 1396 N N . ASP A 1 183 ? -49.360 -13.612 26.238 1.00 36.28 183 ASP A N 1
ATOM 1397 C CA . ASP A 1 183 ? -50.267 -14.617 26.794 1.00 36.28 183 ASP A CA 1
ATOM 1398 C C . ASP A 1 183 ? -51.580 -13.934 27.219 1.00 36.28 183 ASP A C 1
ATOM 1400 O O . ASP A 1 183 ? -51.580 -12.761 27.607 1.00 36.28 183 ASP A O 1
ATOM 1404 N N . HIS A 1 184 ? -52.705 -14.630 27.074 1.00 34.94 184 HIS A N 1
ATOM 1405 C CA . HIS A 1 184 ? -54.046 -14.029 27.045 1.00 34.94 184 HIS A CA 1
ATOM 1406 C C . HIS A 1 184 ? -54.989 -14.635 28.103 1.00 34.94 184 HIS A C 1
ATOM 1408 O O . HIS A 1 184 ? -54.827 -15.794 28.472 1.00 34.94 184 HIS A O 1
ATOM 1414 N N . HIS A 1 185 ? -56.028 -13.867 28.472 1.00 35.25 185 HIS A N 1
ATOM 1415 C CA . HIS A 1 185 ? -57.159 -14.230 29.357 1.00 35.25 185 HIS A CA 1
ATOM 1416 C C . HIS A 1 185 ? -56.840 -14.339 30.873 1.00 35.25 185 HIS A C 1
ATOM 1418 O O . HIS A 1 185 ? -55.795 -14.842 31.265 1.00 35.25 185 HIS A O 1
ATOM 1424 N N . ASP A 1 186 ? -57.684 -13.876 31.807 1.00 36.72 186 ASP A N 1
ATOM 1425 C CA . ASP A 1 186 ? -58.929 -13.085 31.695 1.00 36.72 186 ASP A CA 1
ATOM 1426 C C . ASP A 1 186 ? -59.159 -12.221 32.954 1.00 36.72 186 ASP A C 1
ATOM 1428 O O . ASP A 1 186 ? -58.967 -12.693 34.073 1.00 36.72 186 ASP A O 1
ATOM 1432 N N . LEU A 1 187 ? -59.653 -10.986 32.779 1.00 37.97 187 LEU A N 1
ATOM 1433 C CA . LEU A 1 187 ? -60.319 -10.181 33.817 1.00 37.97 187 LEU A CA 1
ATOM 1434 C C . LEU A 1 187 ? -61.388 -9.272 33.167 1.00 37.97 187 LEU A C 1
ATOM 1436 O O . LEU A 1 187 ? -61.112 -8.692 32.114 1.00 37.97 187 LEU A O 1
ATOM 1440 N N . PRO A 1 188 ? -62.590 -9.125 33.762 1.00 38.75 188 PRO A N 1
ATOM 1441 C CA . PRO A 1 188 ? -63.679 -8.341 33.180 1.00 38.75 188 PRO A CA 1
ATOM 1442 C C . PRO A 1 188 ? -63.493 -6.818 33.310 1.00 38.75 188 PRO A C 1
ATOM 1444 O O . PRO A 1 188 ? -62.726 -6.314 34.128 1.00 38.75 188 PRO A O 1
ATOM 1447 N N . GLU A 1 189 ? -64.227 -6.096 32.465 1.00 40.41 189 GLU A N 1
ATOM 1448 C CA . GLU A 1 189 ? -64.130 -4.655 32.209 1.00 40.41 189 GLU A CA 1
ATOM 1449 C C . GLU A 1 189 ? -64.340 -3.751 33.438 1.00 40.41 189 GLU A C 1
ATOM 1451 O O . GLU A 1 189 ? -65.253 -3.998 34.220 1.00 40.41 189 GLU A O 1
ATOM 1456 N N . HIS A 1 190 ? -63.636 -2.606 33.486 1.00 35.69 190 HIS A N 1
ATOM 1457 C CA . HIS A 1 190 ? -64.251 -1.257 33.540 1.00 35.69 190 HIS A CA 1
ATOM 1458 C C . HIS A 1 190 ? -63.192 -0.129 33.629 1.00 35.69 190 HIS A C 1
ATOM 1460 O O . HIS A 1 190 ? -62.735 0.195 34.722 1.00 35.69 190 HIS A O 1
ATOM 1466 N N . TYR A 1 191 ? -62.849 0.525 32.505 1.00 35.34 191 TYR A N 1
ATOM 1467 C CA . TYR A 1 191 ? -63.027 1.986 32.326 1.00 35.34 191 TYR A CA 1
ATOM 1468 C C . TYR A 1 191 ? -62.738 2.460 30.882 1.00 35.34 191 TYR A C 1
ATOM 1470 O O . TYR A 1 191 ? -62.205 1.724 30.054 1.00 35.34 191 TYR A O 1
ATOM 1478 N N . THR A 1 192 ? -63.150 3.690 30.562 1.00 37.78 192 THR A N 1
ATOM 1479 C CA . THR A 1 192 ? -63.326 4.206 29.189 1.00 37.78 192 THR A CA 1
ATOM 1480 C C . THR A 1 192 ? -62.087 4.806 28.508 1.00 37.78 192 THR A C 1
ATOM 1482 O O . THR A 1 192 ? -61.280 5.496 29.125 1.00 37.78 192 THR A O 1
ATOM 1485 N N . LYS A 1 193 ? -62.032 4.645 27.177 1.00 40.06 193 LYS A N 1
ATOM 1486 C CA . LYS A 1 193 ? -61.066 5.236 26.226 1.00 40.06 193 LYS A CA 1
ATOM 1487 C C . LYS A 1 193 ? -61.396 6.709 25.902 1.00 40.06 193 LYS A C 1
ATOM 1489 O O . LYS A 1 193 ? -62.574 7.042 25.789 1.00 40.06 193 LYS A O 1
ATOM 1494 N N . PRO A 1 194 ? -60.389 7.580 25.703 1.00 42.66 194 PRO A N 1
ATOM 1495 C CA . PRO A 1 194 ? -60.155 8.194 24.375 1.00 42.66 194 PRO A CA 1
ATOM 1496 C C . PRO A 1 194 ? -58.643 8.404 24.081 1.00 42.66 194 PRO A C 1
ATOM 1498 O O . PRO A 1 194 ? -57.823 8.228 24.971 1.00 42.66 194 PRO A O 1
ATOM 1501 N N . SER A 1 195 ? -58.163 8.840 22.907 1.00 34.81 195 SER A N 1
ATOM 1502 C CA . SER A 1 195 ? -58.580 8.718 21.492 1.00 34.81 195 SER A CA 1
ATOM 1503 C C . SER A 1 195 ? -57.378 9.151 20.608 1.00 34.81 195 SER A C 1
ATOM 1505 O O . SER A 1 195 ? -56.406 9.690 21.131 1.00 34.81 195 SER A O 1
ATOM 1507 N N . GLY A 1 196 ? -57.442 8.950 19.287 1.00 31.84 196 GLY A N 1
ATOM 1508 C CA . GLY A 1 196 ? -56.372 9.276 18.325 1.00 31.84 196 GLY A CA 1
ATOM 1509 C C . GLY A 1 196 ? -55.407 8.100 18.078 1.00 31.84 196 GLY A C 1
ATOM 1510 O O . GLY A 1 196 ? -55.006 7.418 19.014 1.00 31.84 196 GLY A O 1
ATOM 1511 N N . GLY A 1 197 ? -55.028 7.744 16.846 1.00 32.38 197 GLY A N 1
ATOM 1512 C CA . GLY A 1 197 ? -55.237 8.427 15.560 1.00 32.38 197 GLY A CA 1
ATOM 1513 C C . GLY A 1 197 ? -54.078 9.377 15.263 1.00 32.38 197 GLY A C 1
ATOM 1514 O O . GLY A 1 197 ? -53.969 10.419 15.898 1.00 32.38 197 GLY A O 1
ATOM 1515 N N . GLY A 1 198 ? -53.186 8.979 14.352 1.00 37.03 198 GLY A N 1
ATOM 1516 C CA . GLY A 1 198 ? -51.941 9.701 14.066 1.00 37.03 198 GLY A CA 1
ATOM 1517 C C . GLY A 1 198 ? -52.047 10.696 12.909 1.00 37.03 198 GLY A C 1
ATOM 1518 O O . GLY A 1 198 ? -52.928 10.573 12.060 1.00 37.03 198 GLY A O 1
ATOM 1519 N N . ALA A 1 199 ? -51.106 11.640 12.868 1.00 35.72 199 ALA A N 1
ATOM 1520 C CA . ALA A 1 199 ? -50.844 12.534 11.741 1.00 35.72 199 ALA A CA 1
ATOM 1521 C C . ALA A 1 199 ? -49.395 13.068 11.791 1.00 35.72 199 ALA A C 1
ATOM 1523 O O . ALA A 1 199 ? -48.666 12.848 12.760 1.00 35.72 199 ALA A O 1
ATOM 1524 N N . ASP A 1 200 ? -49.006 13.750 10.718 1.00 34.81 200 ASP A N 1
ATOM 1525 C CA . ASP A 1 200 ? -47.699 14.325 10.395 1.00 34.81 200 ASP A CA 1
ATOM 1526 C C . ASP A 1 200 ? -46.915 15.033 11.513 1.00 34.81 200 ASP A C 1
ATOM 1528 O O . ASP A 1 200 ? -47.411 15.920 12.205 1.00 34.81 200 ASP A O 1
ATOM 1532 N N . TYR A 1 201 ? -45.602 14.781 11.540 1.00 35.69 201 TYR A N 1
ATOM 1533 C CA . TYR A 1 201 ? -44.603 15.675 12.138 1.00 35.69 201 TYR A CA 1
ATOM 1534 C C . TYR A 1 201 ? -43.990 16.604 11.076 1.00 35.69 201 TYR A C 1
ATOM 1536 O O . TYR A 1 201 ? -42.802 16.542 10.760 1.00 35.69 201 TYR A O 1
ATOM 1544 N N . ASN A 1 202 ? -44.821 17.509 10.556 1.00 39.19 202 ASN A N 1
ATOM 1545 C CA . ASN A 1 202 ? -44.379 18.737 9.899 1.00 39.19 202 ASN A CA 1
ATOM 1546 C C . ASN A 1 202 ? -44.777 19.933 10.768 1.00 39.19 202 ASN A C 1
ATOM 1548 O O . ASN A 1 202 ? -45.951 20.281 10.814 1.00 39.19 202 ASN A O 1
ATOM 1552 N N . LEU A 1 203 ? -43.809 20.593 11.413 1.00 41.53 203 LEU A N 1
ATOM 1553 C CA . LEU A 1 203 ? -43.922 22.014 11.762 1.00 41.53 203 LEU A CA 1
ATOM 1554 C C . LEU A 1 203 ? -42.544 22.631 12.044 1.00 41.53 203 LEU A C 1
ATOM 1556 O O . LEU A 1 203 ? -41.700 22.055 12.729 1.00 41.53 203 LEU A O 1
ATOM 1560 N N . GLN A 1 204 ? -42.316 23.811 11.471 1.00 48.72 204 GLN A N 1
ATOM 1561 C CA . GLN A 1 204 ? -41.065 24.564 11.562 1.00 48.72 204 GLN A CA 1
ATOM 1562 C C . GLN A 1 204 ? -40.936 25.300 12.909 1.00 48.72 204 GLN A C 1
ATOM 1564 O O . GLN A 1 204 ? -41.936 25.802 13.424 1.00 48.72 204 GLN A O 1
ATOM 1569 N N . PRO A 1 205 ? -39.716 25.455 13.463 1.00 51.03 205 PRO A N 1
ATOM 1570 C CA . PRO A 1 205 ? -39.501 26.292 14.637 1.00 51.03 205 PRO A CA 1
ATOM 1571 C C . PRO A 1 205 ? -39.667 27.777 14.275 1.00 51.03 205 PRO A C 1
ATOM 1573 O O . PRO A 1 205 ? -38.832 28.364 13.583 1.00 51.03 205 PRO A O 1
ATOM 1576 N N . VAL A 1 206 ? -40.749 28.386 14.759 1.00 49.75 206 VAL A N 1
ATOM 1577 C CA . VAL A 1 206 ? -41.031 29.820 14.598 1.00 49.75 206 VAL A CA 1
ATOM 1578 C C . VAL A 1 206 ? -39.992 30.646 15.364 1.00 49.75 206 VAL A C 1
ATOM 1580 O O . VAL A 1 206 ? -39.756 30.419 16.550 1.00 49.75 206 VAL A O 1
ATOM 1583 N N . ARG A 1 207 ? -39.377 31.631 14.697 1.00 44.16 207 ARG A N 1
ATOM 1584 C CA . ARG A 1 207 ? -38.521 32.632 15.353 1.00 44.16 207 ARG A CA 1
ATOM 1585 C C . ARG A 1 207 ? -39.392 33.742 15.961 1.00 44.16 207 ARG A C 1
ATOM 1587 O O . ARG A 1 207 ? -40.164 34.332 15.207 1.00 44.16 207 ARG A O 1
ATOM 1594 N N . PRO A 1 208 ? -39.246 34.092 17.250 1.00 51.84 208 PRO A N 1
ATOM 1595 C CA . PRO A 1 208 ? -39.844 35.309 17.791 1.00 51.84 208 PRO A CA 1
ATOM 1596 C C . PRO A 1 208 ? -39.080 36.563 17.325 1.00 51.84 208 PRO A C 1
ATOM 1598 O O . PRO A 1 208 ? -37.849 36.575 17.294 1.00 51.84 208 PRO A O 1
ATOM 1601 N N . ALA A 1 209 ? -39.827 37.611 16.977 1.00 45.94 209 ALA A N 1
ATOM 1602 C CA . ALA A 1 209 ? -39.375 38.979 16.700 1.00 45.94 209 ALA A CA 1
ATOM 1603 C C . ALA A 1 209 ? -40.583 39.936 16.850 1.00 45.94 209 ALA A C 1
ATOM 1605 O O . ALA A 1 209 ? -41.716 39.480 16.709 1.00 45.94 209 ALA A O 1
ATOM 1606 N N . GLN A 1 210 ? -40.451 41.248 17.081 1.00 42.94 210 GLN A N 1
ATOM 1607 C CA . GLN A 1 210 ? -39.285 42.026 17.555 1.00 42.94 210 GLN A CA 1
ATOM 1608 C C . GLN A 1 210 ? -39.372 42.126 19.104 1.00 42.94 210 GLN A C 1
ATOM 1610 O O . GLN A 1 210 ? -39.540 41.062 19.691 1.00 42.94 210 GLN A O 1
ATOM 1615 N N . VAL A 1 211 ? -39.285 43.215 19.888 1.00 38.75 211 VAL A N 1
ATOM 1616 C CA . VAL A 1 211 ? -38.969 44.678 19.835 1.00 38.75 211 VAL A CA 1
ATOM 1617 C C . VAL A 1 211 ? -38.517 45.044 21.286 1.00 38.75 211 VAL A C 1
ATOM 1619 O O . VAL A 1 211 ? -38.735 44.227 22.182 1.00 38.75 211 VAL A O 1
ATOM 1622 N N . VAL A 1 212 ? -37.906 46.182 21.651 1.00 41.66 212 VAL A N 1
ATOM 1623 C CA . VAL A 1 212 ? -37.572 47.475 21.004 1.00 41.66 212 VAL A CA 1
ATOM 1624 C C . VAL A 1 212 ? -36.067 47.709 21.130 1.00 41.66 212 VAL A C 1
ATOM 1626 O O . VAL A 1 212 ? -35.550 47.461 22.240 1.00 41.66 212 VAL A O 1
#

Solvent-accessible surface area (backbone atoms only — not comparable to full-atom values): 13388 Å² total; per-residue (Å²): 135,84,78,75,80,73,84,62,86,88,70,58,62,88,56,55,53,62,51,49,53,53,48,51,54,50,52,55,52,51,50,50,54,49,51,50,49,48,53,52,50,61,60,46,35,77,80,66,69,57,62,70,67,61,60,51,53,50,53,52,50,50,54,50,52,53,52,40,51,50,42,52,52,51,51,50,53,31,49,79,66,71,68,62,50,45,67,59,50,30,57,52,36,46,55,47,29,50,54,39,46,51,52,38,52,50,49,55,51,46,46,80,75,38,101,76,65,54,75,66,58,56,51,50,37,50,52,54,33,51,52,40,44,52,57,31,50,52,30,44,54,52,33,53,51,51,55,48,55,68,69,68,53,86,75,69,82,78,83,58,90,84,60,77,91,70,94,60,102,77,74,80,82,72,89,69,86,72,78,81,81,82,82,79,89,87,83,84,89,89,85,87,87,88,82,82,87,88,78,82,95,78,81,81,88,81,81,90,74,89,88,132